Protein AF-A0A2I2L0L8-F1 (afdb_monomer)

Sequence (283 aa):
MAIVASGNCLERNAWICGDYVETRSDELTAALREHIGLTVSAVLIGLAIAIPLVLLARRWRFTVPWIGGLASVLYTVPSLAFFALLLPVTGLSATTVRIGLVTYTLVILFRGLLAGLDAVPASARDAARGMGYGPVRLLLRVELPLALPAIIAAIRLATVSTIALVTVGAMIGHGGLGNLIYDGLTSTFKAEVLTSSVLCVALAVVADLLLVALQWLVTPWRHGRRGGRRGRGGPATREQAATREQAATREQAATEWAVATHAAAEQSVSARTVAAKTEGTTA

Structure (mmCIF, N/CA/C/O backbone):
data_AF-A0A2I2L0L8-F1
#
_entry.id   AF-A0A2I2L0L8-F1
#
loop_
_atom_site.group_PDB
_atom_site.id
_atom_site.type_symbol
_atom_site.label_atom_id
_atom_site.label_alt_id
_atom_site.label_comp_id
_atom_site.label_asym_id
_atom_site.label_entity_id
_atom_site.label_seq_id
_atom_site.pdbx_PDB_ins_code
_atom_site.Cartn_x
_atom_site.Cartn_y
_atom_site.Cartn_z
_atom_site.occupancy
_atom_site.B_iso_or_equiv
_atom_site.auth_seq_id
_atom_site.auth_comp_id
_atom_site.auth_asym_id
_atom_site.auth_atom_id
_atom_site.pdbx_PDB_model_num
ATOM 1 N N . MET A 1 1 ? 10.703 -3.244 -56.404 1.00 38.41 1 MET A N 1
ATOM 2 C CA . MET A 1 1 ? 11.835 -3.187 -55.456 1.00 38.41 1 MET A CA 1
ATOM 3 C C . MET A 1 1 ? 11.244 -3.127 -54.052 1.00 38.41 1 MET A C 1
ATOM 5 O O . MET A 1 1 ? 10.956 -2.051 -53.551 1.00 38.41 1 MET A O 1
ATOM 9 N N . ALA A 1 2 ? 10.900 -4.291 -53.496 1.00 41.53 2 ALA A N 1
ATOM 10 C CA . ALA A 1 2 ? 10.342 -4.403 -52.154 1.00 41.53 2 ALA A CA 1
ATOM 11 C C . ALA A 1 2 ? 11.511 -4.390 -51.168 1.00 41.53 2 ALA A C 1
ATOM 13 O O . ALA A 1 2 ? 12.330 -5.307 -51.179 1.00 41.53 2 ALA A O 1
ATOM 14 N N . ILE A 1 3 ? 11.621 -3.334 -50.365 1.00 44.41 3 ILE A N 1
ATOM 15 C CA . ILE A 1 3 ? 12.542 -3.319 -49.231 1.00 44.41 3 ILE A CA 1
ATOM 16 C C . ILE A 1 3 ? 11.948 -4.288 -48.210 1.00 44.41 3 ILE A C 1
ATOM 18 O O . ILE A 1 3 ? 11.016 -3.956 -47.481 1.00 44.41 3 ILE A O 1
ATOM 22 N N . VAL A 1 4 ? 12.448 -5.522 -48.212 1.00 47.69 4 VAL A N 1
ATOM 23 C CA . VAL A 1 4 ? 12.314 -6.426 -47.074 1.00 47.69 4 VAL A CA 1
ATOM 24 C C . VAL A 1 4 ? 12.939 -5.690 -45.894 1.00 47.69 4 VAL A C 1
ATOM 26 O O . VAL A 1 4 ? 14.150 -5.502 -45.845 1.00 47.69 4 VAL A O 1
ATOM 29 N N . ALA A 1 5 ? 12.108 -5.216 -44.969 1.00 49.22 5 ALA A N 1
ATOM 30 C CA . ALA A 1 5 ? 12.550 -4.709 -43.679 1.00 49.22 5 ALA A CA 1
ATOM 31 C C . ALA A 1 5 ? 13.039 -5.895 -42.828 1.00 49.22 5 ALA A C 1
ATOM 33 O O . ALA A 1 5 ? 12.349 -6.345 -41.910 1.00 49.22 5 ALA A O 1
ATOM 34 N N . SER A 1 6 ? 14.200 -6.444 -43.183 1.00 52.94 6 SER A N 1
ATOM 35 C CA . SER A 1 6 ? 14.931 -7.455 -42.421 1.00 52.94 6 SER A CA 1
ATOM 36 C C . SER A 1 6 ? 15.657 -6.766 -41.270 1.00 52.94 6 SER A C 1
ATOM 38 O O . SER A 1 6 ? 16.855 -6.523 -41.339 1.00 52.94 6 SER A O 1
ATOM 40 N N . GLY A 1 7 ? 14.893 -6.395 -40.248 1.00 59.19 7 GLY A N 1
ATOM 41 C CA . GLY A 1 7 ? 15.421 -6.007 -38.948 1.00 59.19 7 GLY A CA 1
ATOM 42 C C . GLY A 1 7 ? 14.626 -6.729 -37.873 1.00 59.19 7 GLY A C 1
ATOM 43 O O . GLY A 1 7 ? 13.397 -6.848 -37.980 1.00 59.19 7 GLY A O 1
ATOM 44 N N . ASN A 1 8 ? 15.317 -7.248 -36.863 1.00 73.94 8 ASN A N 1
ATOM 45 C CA . ASN A 1 8 ? 14.697 -7.966 -35.746 1.00 73.94 8 ASN A CA 1
ATOM 46 C C . ASN A 1 8 ? 13.755 -7.010 -34.981 1.00 73.94 8 ASN A C 1
ATOM 48 O O . ASN A 1 8 ? 13.847 -5.786 -35.127 1.00 73.94 8 ASN A O 1
ATOM 52 N N . CYS A 1 9 ? 12.806 -7.513 -34.179 1.00 78.50 9 CYS A N 1
ATOM 53 C CA . CYS A 1 9 ? 11.829 -6.631 -33.509 1.00 78.50 9 CYS A CA 1
ATOM 54 C C . CYS A 1 9 ? 12.478 -5.585 -32.582 1.00 78.50 9 CYS A C 1
ATOM 56 O O . CYS A 1 9 ? 11.905 -4.510 -32.387 1.00 78.50 9 CYS A O 1
ATOM 58 N N . LEU A 1 10 ? 13.697 -5.874 -32.111 1.00 77.75 10 LEU A N 1
ATOM 59 C CA . LEU A 1 10 ? 14.566 -4.973 -31.355 1.00 77.75 10 LEU A CA 1
ATOM 60 C C . LEU A 1 10 ? 15.042 -3.770 -32.187 1.00 77.75 10 LEU A C 1
ATOM 62 O O . LEU A 1 10 ? 14.929 -2.635 -31.736 1.00 77.75 10 LEU A O 1
ATOM 66 N N . GLU A 1 11 ? 15.504 -3.992 -33.420 1.00 78.44 11 GLU A N 1
ATOM 67 C CA . GLU A 1 11 ? 16.011 -2.921 -34.295 1.00 78.44 11 GLU A CA 1
ATOM 68 C C . GLU A 1 11 ? 14.893 -1.998 -34.781 1.00 78.44 11 GLU A C 1
ATOM 70 O O . GLU A 1 11 ? 15.077 -0.792 -34.927 1.00 78.44 11 GLU A O 1
ATOM 75 N N . ARG A 1 12 ? 13.697 -2.557 -34.995 1.00 79.31 12 ARG A N 1
ATOM 76 C CA . ARG A 1 12 ? 12.512 -1.787 -35.401 1.00 79.31 12 ARG A CA 1
ATOM 77 C C . ARG A 1 12 ? 11.839 -1.052 -34.242 1.00 79.31 12 ARG A C 1
ATOM 79 O O . ARG A 1 12 ? 10.853 -0.356 -34.484 1.00 79.31 12 ARG A O 1
ATOM 86 N N . ASN A 1 13 ? 12.330 -1.218 -33.008 1.00 79.75 13 ASN A N 1
ATOM 87 C CA . ASN A 1 13 ? 11.735 -0.658 -31.793 1.00 79.75 13 ASN A CA 1
ATOM 88 C C . ASN A 1 13 ? 10.209 -0.884 -31.751 1.00 79.75 13 ASN A C 1
ATOM 90 O O . ASN A 1 13 ? 9.407 0.040 -31.566 1.00 79.75 13 ASN A O 1
ATOM 94 N N . ALA A 1 14 ? 9.797 -2.119 -32.049 1.00 82.19 14 ALA A N 1
ATOM 95 C CA . ALA A 1 14 ? 8.389 -2.481 -32.077 1.00 82.19 14 ALA A CA 1
ATOM 96 C C . ALA A 1 14 ? 7.812 -2.472 -30.654 1.00 82.19 14 ALA A C 1
ATOM 98 O O . ALA A 1 14 ? 8.506 -2.771 -29.690 1.00 82.19 14 ALA A O 1
ATOM 99 N N . TRP A 1 15 ? 6.520 -2.172 -30.518 1.00 78.44 15 TRP A N 1
ATOM 100 C CA . TRP A 1 15 ? 5.846 -2.207 -29.214 1.00 78.44 15 TRP A CA 1
ATOM 101 C C . TRP A 1 15 ? 5.817 -3.614 -28.604 1.00 78.44 15 TRP A C 1
ATOM 103 O O . TRP A 1 15 ? 5.955 -3.760 -27.396 1.00 78.44 15 TRP A O 1
ATOM 113 N N . ILE A 1 16 ? 5.651 -4.643 -29.437 1.00 79.94 16 ILE A N 1
ATOM 114 C CA . ILE A 1 16 ? 5.591 -6.047 -29.022 1.00 79.94 16 ILE A CA 1
ATOM 115 C C . ILE A 1 16 ? 6.798 -6.758 -29.628 1.00 79.94 16 ILE A C 1
ATOM 117 O O . ILE A 1 16 ? 6.934 -6.815 -30.851 1.00 79.94 16 ILE A O 1
ATOM 121 N N . CYS A 1 17 ? 7.674 -7.285 -28.776 1.00 79.31 17 CYS A N 1
ATOM 122 C CA . CYS A 1 17 ? 8.882 -7.988 -29.190 1.00 79.31 17 CYS A CA 1
ATOM 123 C C . CYS A 1 17 ? 9.131 -9.165 -28.241 1.00 79.31 17 CYS A C 1
ATOM 125 O O . CYS A 1 17 ? 9.475 -8.957 -27.080 1.00 79.31 17 CYS A O 1
ATOM 127 N N . GLY A 1 18 ? 8.921 -10.393 -28.728 1.00 77.50 18 GLY A N 1
ATOM 128 C CA . GLY A 1 18 ? 9.194 -11.615 -27.960 1.00 77.50 18 GLY A CA 1
ATOM 129 C C . GLY A 1 18 ? 10.681 -11.754 -27.628 1.00 77.50 18 GLY A C 1
ATOM 130 O O . GLY A 1 18 ? 11.024 -12.049 -26.487 1.00 77.50 18 GLY A O 1
ATOM 131 N N . ASP A 1 19 ? 11.546 -11.393 -28.582 1.00 79.94 19 ASP A N 1
ATOM 132 C CA . ASP A 1 19 ? 13.005 -11.433 -28.431 1.00 79.94 19 ASP A CA 1
ATOM 133 C C . ASP A 1 19 ? 13.493 -10.582 -27.250 1.00 79.94 19 ASP A C 1
ATOM 135 O O . ASP A 1 19 ? 14.472 -10.934 -26.599 1.00 79.94 19 ASP A O 1
ATOM 139 N N . TYR A 1 20 ? 12.809 -9.476 -26.928 1.00 82.94 20 TYR A N 1
ATOM 140 C CA . TYR A 1 20 ? 13.159 -8.648 -25.770 1.00 82.94 20 TYR A CA 1
ATOM 141 C C . TYR A 1 20 ? 12.974 -9.415 -24.457 1.00 82.94 20 TYR A C 1
ATOM 143 O O . TYR A 1 20 ? 13.836 -9.367 -23.587 1.00 82.94 20 TYR A O 1
ATOM 151 N N . VAL A 1 21 ? 11.874 -10.162 -24.322 1.00 83.12 21 VAL A N 1
ATOM 152 C CA . VAL A 1 21 ? 11.575 -10.925 -23.101 1.00 83.12 21 VAL A CA 1
ATOM 153 C C . VAL A 1 21 ? 12.570 -12.066 -22.910 1.00 83.12 21 VAL A C 1
ATOM 155 O O . VAL A 1 21 ? 12.998 -12.304 -21.785 1.00 83.12 21 VAL A O 1
ATOM 158 N N . GLU A 1 22 ? 12.957 -12.745 -23.992 1.00 84.19 22 GLU A N 1
ATOM 159 C CA . GLU A 1 22 ? 13.939 -13.833 -23.932 1.00 84.19 22 GLU A CA 1
ATOM 160 C C . GLU A 1 22 ? 15.359 -13.320 -23.666 1.00 84.19 22 GLU A C 1
ATOM 162 O O . GLU A 1 22 ? 16.070 -13.886 -22.844 1.00 84.19 22 GLU A O 1
ATOM 167 N N . THR A 1 23 ? 15.773 -12.227 -24.314 1.00 86.06 23 THR A N 1
ATOM 168 C CA . THR A 1 23 ? 17.140 -11.692 -24.169 1.00 86.06 23 THR A CA 1
ATOM 169 C C . THR A 1 23 ? 17.363 -10.926 -22.865 1.00 86.06 23 THR A C 1
ATOM 171 O O . THR A 1 23 ? 18.472 -10.941 -22.338 1.00 86.06 23 THR A O 1
ATOM 174 N N . ARG A 1 24 ? 16.329 -10.266 -22.322 1.00 86.81 24 ARG A N 1
ATOM 175 C CA . ARG A 1 24 ? 16.390 -9.464 -21.082 1.00 86.81 24 ARG A CA 1
ATOM 176 C C . ARG A 1 24 ? 15.687 -10.139 -19.897 1.00 86.81 24 ARG A C 1
ATOM 178 O O . ARG A 1 24 ? 15.344 -9.473 -18.918 1.00 86.81 24 ARG A O 1
ATOM 185 N N . SER A 1 25 ? 15.469 -11.456 -19.946 1.00 88.38 25 SER A N 1
ATOM 186 C CA . SER A 1 25 ? 14.758 -12.199 -18.892 1.00 88.38 25 SER A CA 1
ATOM 187 C C . SER A 1 25 ? 15.402 -12.039 -17.514 1.00 88.38 25 SER A C 1
ATOM 189 O O . SER A 1 25 ? 14.706 -11.892 -16.508 1.00 88.38 25 SER A O 1
ATOM 191 N N . ASP A 1 26 ? 16.732 -12.034 -17.451 1.00 91.62 26 ASP A N 1
ATOM 192 C CA . ASP A 1 26 ? 17.464 -11.932 -16.189 1.00 91.62 26 ASP A CA 1
ATOM 193 C C . ASP A 1 26 ? 17.247 -10.571 -15.523 1.00 91.62 26 ASP A C 1
ATOM 195 O O . ASP A 1 26 ? 16.953 -10.506 -14.327 1.00 91.62 26 ASP A O 1
ATOM 199 N N . GLU A 1 27 ? 17.278 -9.495 -16.307 1.00 91.12 27 GLU A N 1
ATOM 200 C CA . GLU A 1 27 ? 16.992 -8.141 -15.832 1.00 91.12 27 GLU A CA 1
ATOM 201 C C . GLU A 1 27 ? 15.534 -7.998 -15.382 1.00 91.12 27 GLU A C 1
ATOM 203 O O . GLU A 1 27 ? 15.273 -7.500 -14.285 1.00 91.12 27 GLU A O 1
ATOM 208 N N . LEU A 1 28 ? 14.580 -8.515 -16.167 1.00 92.38 28 LEU A N 1
ATOM 209 C CA . LEU A 1 28 ? 13.156 -8.510 -15.814 1.00 92.38 28 LEU A CA 1
ATOM 210 C C . LEU A 1 28 ? 12.900 -9.256 -14.498 1.00 92.38 28 LEU A C 1
ATOM 212 O O . LEU A 1 28 ? 12.165 -8.769 -13.636 1.00 92.38 28 LEU A O 1
ATOM 216 N N . THR A 1 29 ? 13.517 -10.425 -14.304 1.00 93.44 29 THR A N 1
ATOM 217 C CA . THR A 1 29 ? 13.336 -11.206 -13.070 1.00 93.44 29 THR A CA 1
ATOM 218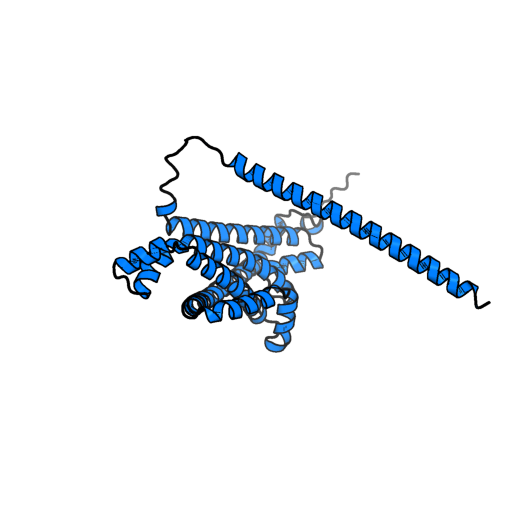 C C . THR A 1 29 ? 14.026 -10.571 -11.865 1.00 93.44 29 THR A C 1
ATOM 220 O O . THR A 1 29 ? 13.523 -10.707 -10.746 1.00 93.44 29 THR A O 1
ATOM 223 N N . ALA A 1 30 ? 15.161 -9.894 -12.056 1.00 94.50 30 ALA A N 1
ATOM 224 C CA . ALA A 1 30 ? 15.839 -9.146 -11.002 1.00 94.50 30 ALA A CA 1
ATOM 225 C C . ALA A 1 30 ? 15.003 -7.930 -10.573 1.00 94.50 30 ALA A C 1
ATOM 227 O O . ALA A 1 30 ? 14.708 -7.775 -9.386 1.00 94.50 30 ALA A O 1
ATOM 228 N N . ALA A 1 31 ? 14.523 -7.147 -11.542 1.00 94.31 31 ALA A N 1
ATOM 229 C CA . ALA A 1 31 ? 13.658 -5.995 -11.318 1.00 94.31 31 ALA A CA 1
ATOM 230 C C . ALA A 1 31 ? 12.334 -6.391 -10.646 1.00 94.31 31 ALA A C 1
ATOM 232 O O . ALA A 1 31 ? 11.875 -5.718 -9.720 1.00 94.31 31 ALA A O 1
ATOM 233 N N . LEU A 1 32 ? 11.737 -7.517 -11.051 1.00 95.56 32 LEU A N 1
ATOM 234 C CA . LEU A 1 32 ? 10.537 -8.065 -10.420 1.00 95.56 32 LEU A CA 1
ATOM 235 C C . LEU A 1 32 ? 10.791 -8.466 -8.959 1.00 95.56 32 LEU A C 1
ATOM 237 O O . LEU A 1 32 ? 9.991 -8.136 -8.083 1.00 95.56 32 LEU A O 1
ATOM 241 N N . ARG A 1 33 ? 11.909 -9.148 -8.677 1.00 96.62 33 ARG A N 1
ATOM 242 C CA . ARG A 1 33 ? 12.295 -9.539 -7.310 1.00 96.62 33 ARG A CA 1
ATOM 243 C C . ARG A 1 33 ? 12.514 -8.326 -6.412 1.00 96.62 33 ARG A C 1
ATOM 245 O O . ARG A 1 33 ? 12.020 -8.322 -5.284 1.00 96.62 33 ARG A O 1
ATOM 252 N N . GLU A 1 34 ? 13.196 -7.296 -6.905 1.00 96.06 34 GLU A N 1
ATOM 253 C CA . GLU A 1 34 ? 13.376 -6.041 -6.171 1.00 96.06 34 GLU A CA 1
ATOM 254 C C . GLU A 1 34 ? 12.028 -5.367 -5.891 1.00 96.06 34 GLU A C 1
ATOM 256 O O . GLU A 1 34 ? 11.739 -5.009 -4.748 1.00 96.06 34 GLU A O 1
ATOM 261 N N . HIS A 1 35 ? 11.163 -5.269 -6.903 1.00 97.31 35 HIS A N 1
ATOM 262 C CA . HIS A 1 35 ? 9.855 -4.630 -6.778 1.00 97.31 35 HIS A CA 1
ATOM 263 C C . HIS A 1 35 ? 8.963 -5.337 -5.743 1.00 97.31 35 HIS A C 1
ATOM 265 O O . HIS A 1 35 ? 8.346 -4.690 -4.890 1.00 97.31 35 HIS A O 1
ATOM 271 N N . ILE A 1 36 ? 8.940 -6.675 -5.763 1.00 97.25 36 ILE A N 1
ATOM 272 C CA . ILE A 1 36 ? 8.240 -7.491 -4.762 1.00 97.25 36 ILE A CA 1
ATOM 273 C C . ILE A 1 36 ? 8.861 -7.284 -3.378 1.00 97.25 36 ILE A C 1
ATOM 275 O O . ILE A 1 36 ? 8.131 -7.052 -2.415 1.00 97.25 36 ILE A O 1
ATOM 279 N N . GLY A 1 37 ? 10.190 -7.324 -3.263 1.00 96.88 37 GLY A N 1
ATOM 280 C CA . GLY A 1 37 ? 10.895 -7.140 -1.994 1.00 96.88 37 GLY A CA 1
ATOM 281 C C . GLY A 1 37 ? 10.603 -5.785 -1.345 1.00 96.88 37 GLY A C 1
ATOM 282 O O . GLY A 1 37 ? 10.307 -5.718 -0.148 1.00 96.88 37 GLY A O 1
ATOM 283 N N . LEU A 1 38 ? 10.616 -4.704 -2.130 1.00 96.06 38 LEU A N 1
ATOM 284 C CA . LEU A 1 38 ? 10.265 -3.358 -1.672 1.00 96.06 38 LEU A CA 1
ATOM 285 C C . LEU A 1 38 ? 8.798 -3.271 -1.245 1.00 96.06 38 LEU A C 1
ATOM 287 O O . LEU A 1 38 ? 8.511 -2.790 -0.150 1.00 96.06 38 LEU A O 1
ATOM 291 N N . THR A 1 39 ? 7.882 -3.798 -2.060 1.00 97.06 39 THR A N 1
ATOM 292 C CA . THR A 1 39 ? 6.442 -3.783 -1.764 1.00 97.06 39 THR A CA 1
ATOM 293 C C . THR A 1 39 ? 6.126 -4.550 -0.483 1.00 97.06 39 THR A C 1
ATOM 295 O O . THR A 1 39 ? 5.508 -4.013 0.435 1.00 97.06 39 THR A O 1
ATOM 298 N N . VAL A 1 40 ? 6.569 -5.807 -0.395 1.00 97.00 40 VAL A N 1
ATOM 299 C CA . VAL A 1 40 ? 6.267 -6.693 0.735 1.00 97.00 40 VAL A CA 1
ATOM 300 C C . VAL A 1 40 ? 6.878 -6.146 2.020 1.00 97.00 40 VAL A C 1
ATOM 302 O O . VAL A 1 40 ? 6.185 -6.069 3.033 1.00 97.00 40 VAL A O 1
ATOM 305 N N . SER A 1 41 ? 8.142 -5.712 1.992 1.00 97.44 41 SER A N 1
ATOM 306 C CA . SER A 1 41 ? 8.775 -5.132 3.181 1.00 97.44 41 SER A CA 1
ATOM 307 C C . SER A 1 41 ? 8.061 -3.861 3.645 1.00 97.44 41 SER A C 1
ATOM 309 O O . SER A 1 41 ? 7.793 -3.726 4.839 1.00 97.44 41 SER A O 1
ATOM 311 N N . ALA A 1 42 ? 7.672 -2.970 2.728 1.00 97.00 42 ALA A N 1
ATOM 312 C CA . ALA A 1 42 ? 6.954 -1.749 3.075 1.00 97.00 42 ALA A CA 1
ATOM 313 C C . ALA A 1 42 ? 5.569 -2.023 3.679 1.00 97.00 42 ALA A C 1
ATOM 315 O O . ALA A 1 42 ? 5.220 -1.433 4.703 1.00 97.00 4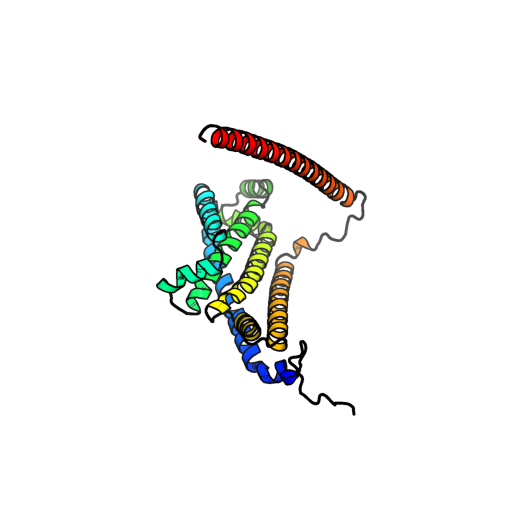2 ALA A O 1
ATOM 316 N N . VAL A 1 43 ? 4.803 -2.949 3.093 1.00 97.62 43 VAL A N 1
ATOM 317 C CA . VAL A 1 43 ? 3.475 -3.330 3.596 1.00 97.62 43 VAL A CA 1
ATOM 318 C C . VAL A 1 43 ? 3.571 -4.018 4.954 1.00 97.62 43 VAL A C 1
ATOM 320 O O . VAL A 1 43 ? 2.817 -3.666 5.858 1.00 97.62 43 VAL A O 1
ATOM 323 N N . LEU A 1 44 ? 4.505 -4.955 5.138 1.00 97.75 44 LEU A N 1
ATOM 324 C CA . LEU A 1 44 ? 4.662 -5.672 6.406 1.00 97.75 44 LEU A CA 1
ATOM 325 C C . LEU A 1 44 ? 5.111 -4.748 7.540 1.00 97.75 44 LEU A C 1
ATOM 327 O O . LEU A 1 44 ? 4.518 -4.779 8.617 1.00 97.75 44 LEU A O 1
ATOM 331 N N . ILE A 1 45 ? 6.115 -3.900 7.299 1.00 97.94 45 ILE A N 1
ATOM 332 C CA . ILE A 1 45 ? 6.584 -2.924 8.292 1.00 97.94 45 ILE A CA 1
ATOM 333 C C . ILE A 1 45 ? 5.473 -1.908 8.583 1.00 97.94 45 ILE A C 1
ATOM 335 O O . ILE A 1 45 ? 5.168 -1.638 9.745 1.00 97.94 45 ILE A O 1
ATOM 339 N N . GLY A 1 46 ? 4.814 -1.393 7.541 1.00 97.31 46 GLY A N 1
ATOM 340 C CA . GLY A 1 46 ? 3.685 -0.478 7.679 1.00 97.31 46 GLY A CA 1
ATOM 341 C C . GLY A 1 46 ? 2.551 -1.082 8.507 1.00 97.31 46 GLY A C 1
ATOM 342 O O . GLY A 1 46 ? 2.034 -0.417 9.398 1.00 97.31 46 GLY A O 1
ATOM 343 N N . LEU A 1 47 ? 2.206 -2.352 8.287 1.00 97.19 47 LEU A N 1
ATOM 344 C CA . LEU A 1 47 ? 1.176 -3.065 9.044 1.00 97.19 47 LEU A CA 1
ATOM 345 C C . LEU A 1 47 ? 1.588 -3.298 10.501 1.00 97.19 47 LEU A C 1
ATOM 347 O O . LEU A 1 47 ? 0.786 -3.062 11.407 1.00 97.19 47 LEU A O 1
ATOM 351 N N . ALA A 1 48 ? 2.839 -3.703 10.731 1.00 97.75 48 ALA A N 1
ATOM 352 C CA . ALA A 1 48 ? 3.392 -3.909 12.066 1.00 97.75 48 ALA A CA 1
ATOM 353 C C . ALA A 1 48 ? 3.364 -2.628 12.915 1.00 97.75 48 ALA A C 1
ATOM 355 O O . ALA A 1 48 ? 3.158 -2.709 14.122 1.00 97.75 48 ALA A O 1
ATOM 356 N N . ILE A 1 49 ? 3.514 -1.453 12.291 1.00 96.81 49 ILE A N 1
ATOM 357 C CA . ILE A 1 49 ? 3.420 -0.145 12.958 1.00 96.81 49 ILE A CA 1
ATOM 358 C C . ILE A 1 49 ? 1.963 0.341 13.039 1.00 96.81 49 ILE A C 1
ATOM 360 O O . ILE A 1 49 ? 1.540 0.879 14.063 1.00 96.81 49 ILE A O 1
ATOM 364 N N . ALA A 1 50 ? 1.161 0.138 11.992 1.00 95.38 50 ALA A N 1
ATOM 365 C CA . ALA A 1 50 ? -0.213 0.631 11.929 1.00 95.38 50 ALA A CA 1
ATOM 366 C C . ALA A 1 50 ? -1.121 -0.037 12.969 1.00 95.38 50 ALA A C 1
ATOM 368 O O . ALA A 1 50 ? -1.922 0.647 13.603 1.00 95.38 50 ALA A O 1
ATOM 369 N N . ILE A 1 51 ? -0.990 -1.352 13.181 1.00 95.06 51 ILE A N 1
ATOM 370 C CA . ILE A 1 51 ? -1.801 -2.098 14.155 1.00 95.06 51 ILE A CA 1
ATOM 371 C C . ILE A 1 51 ? -1.686 -1.511 15.574 1.00 95.06 51 ILE A C 1
ATOM 373 O O . ILE A 1 51 ? -2.720 -1.115 16.122 1.00 95.06 51 ILE A O 1
ATOM 377 N N . PRO A 1 52 ? -0.493 -1.407 16.196 1.00 93.44 52 PRO A N 1
ATOM 378 C CA . PRO A 1 52 ? -0.377 -0.845 17.537 1.00 93.44 52 PRO A CA 1
ATOM 379 C C . PRO A 1 52 ? -0.809 0.621 17.575 1.00 93.44 52 PRO A C 1
ATOM 381 O O . PRO A 1 52 ? -1.464 1.028 18.533 1.00 93.44 52 PRO A O 1
ATOM 384 N N . LEU A 1 53 ? -0.528 1.397 16.522 1.00 92.38 53 LEU A N 1
ATOM 385 C CA . LEU A 1 53 ? -0.915 2.805 16.451 1.00 92.38 53 LEU A CA 1
ATOM 386 C C . LEU A 1 53 ? -2.441 2.985 16.455 1.00 92.38 53 LEU A C 1
ATOM 388 O O . LEU A 1 53 ? -2.964 3.840 17.167 1.00 92.38 53 LEU A O 1
ATOM 392 N N . VAL A 1 54 ? -3.171 2.146 15.717 1.00 93.12 54 VAL A N 1
ATOM 393 C CA . VAL A 1 54 ? -4.641 2.143 15.696 1.00 93.12 54 VAL A CA 1
ATOM 394 C C . VAL A 1 54 ? -5.210 1.697 17.040 1.00 93.12 54 VAL A C 1
ATOM 396 O O . VAL A 1 54 ? -6.151 2.313 17.543 1.00 93.12 54 VAL A O 1
ATOM 399 N N . LEU A 1 55 ? -4.643 0.660 17.662 1.00 91.25 55 LEU A N 1
ATOM 400 C CA . LEU A 1 55 ? -5.079 0.213 18.989 1.00 91.25 55 LEU A CA 1
ATOM 401 C C . LEU A 1 55 ? -4.864 1.300 20.051 1.00 91.25 55 LEU A C 1
ATOM 403 O O . LEU A 1 55 ? -5.747 1.531 20.882 1.00 91.25 55 LEU A O 1
ATOM 407 N N . LEU A 1 56 ? -3.738 2.014 19.983 1.00 90.31 56 LEU A N 1
ATOM 408 C CA . LEU A 1 56 ? -3.435 3.137 20.863 1.00 90.31 56 LEU A CA 1
ATOM 409 C C . LEU A 1 56 ? -4.389 4.313 20.630 1.00 90.31 56 LEU A C 1
ATOM 411 O O . LEU A 1 56 ? -4.969 4.827 21.583 1.00 90.31 56 LEU A O 1
ATOM 415 N N . ALA A 1 57 ? -4.634 4.681 19.370 1.00 88.81 57 ALA A N 1
ATOM 416 C CA . ALA A 1 57 ? -5.568 5.745 19.005 1.00 88.81 57 ALA A CA 1
ATOM 417 C C . ALA A 1 57 ? -7.013 5.434 19.441 1.00 88.81 57 ALA A C 1
ATOM 419 O O . ALA A 1 57 ? -7.757 6.326 19.846 1.00 88.81 57 ALA A O 1
ATOM 420 N N . ARG A 1 58 ? -7.420 4.157 19.428 1.00 86.38 58 ARG A N 1
ATOM 421 C CA . ARG A 1 58 ? -8.724 3.737 19.968 1.00 86.38 58 ARG A CA 1
ATOM 422 C C . ARG A 1 58 ? -8.781 3.819 21.489 1.00 86.38 58 ARG A C 1
ATOM 424 O O . ARG A 1 58 ? -9.843 4.127 22.032 1.00 86.38 58 ARG A O 1
ATOM 431 N N . ARG A 1 59 ? -7.670 3.546 22.179 1.00 84.88 59 ARG A N 1
ATOM 432 C CA . ARG A 1 59 ? -7.583 3.685 23.639 1.00 84.88 59 ARG A CA 1
ATOM 433 C C . ARG A 1 59 ? -7.604 5.153 24.060 1.00 84.88 59 ARG A C 1
ATOM 435 O O . ARG A 1 59 ? -8.282 5.486 25.030 1.00 84.88 59 ARG A O 1
ATOM 442 N N . TRP A 1 60 ? -6.914 6.013 23.318 1.00 85.88 60 TRP A N 1
ATOM 443 C CA . TRP A 1 60 ? -6.826 7.452 23.548 1.00 85.88 60 TRP A CA 1
ATOM 444 C C . TRP A 1 60 ? -7.427 8.208 22.368 1.00 85.88 60 TRP A C 1
ATOM 446 O O . TRP A 1 60 ? -6.731 8.680 21.474 1.00 85.88 60 TRP A O 1
ATOM 456 N N . ARG A 1 61 ? -8.755 8.353 22.392 1.00 82.31 61 ARG A N 1
ATOM 457 C CA . ARG A 1 61 ? -9.539 9.008 21.331 1.00 82.31 61 ARG A CA 1
ATOM 458 C C . ARG A 1 61 ? -9.048 10.421 20.980 1.00 82.31 61 ARG A C 1
ATOM 460 O O . ARG A 1 61 ? -9.223 10.847 19.845 1.00 82.31 61 ARG A O 1
ATOM 467 N N . PHE A 1 62 ? -8.387 11.115 21.910 1.00 81.56 62 PHE A N 1
ATOM 468 C CA . PHE A 1 62 ? -7.766 12.420 21.660 1.00 81.56 62 PHE A CA 1
ATOM 469 C C . PHE A 1 62 ? -6.595 12.363 20.664 1.00 81.56 62 PHE A C 1
ATOM 471 O O . PHE A 1 62 ? -6.330 13.348 19.990 1.00 81.56 62 PHE A O 1
ATOM 478 N N . THR A 1 63 ? -5.911 11.226 20.513 1.00 81.38 63 THR A N 1
ATOM 479 C CA . THR A 1 63 ? -4.769 11.074 19.593 1.00 81.38 63 THR A CA 1
ATOM 480 C C . THR A 1 63 ? -5.210 10.916 18.129 1.00 81.38 63 THR A C 1
ATOM 482 O O . THR A 1 63 ? -4.425 11.170 17.218 1.00 81.38 63 THR A O 1
ATOM 485 N N . VAL A 1 64 ? -6.474 10.551 17.879 1.00 81.19 64 VAL A N 1
ATOM 486 C CA . VAL A 1 64 ? -7.042 10.378 16.528 1.00 81.19 64 VAL A CA 1
ATOM 487 C C . VAL A 1 64 ? -6.915 11.637 15.655 1.00 81.19 64 VAL A C 1
ATOM 489 O O . VAL A 1 64 ? -6.370 11.509 14.558 1.00 81.19 64 VAL A O 1
ATOM 492 N N . PRO A 1 65 ? -7.355 12.842 16.081 1.00 84.31 65 PRO A N 1
ATOM 493 C CA . PRO A 1 65 ? -7.212 14.052 15.268 1.00 84.31 65 PRO A CA 1
ATOM 494 C C . PRO A 1 65 ? -5.749 14.429 15.007 1.00 84.31 65 PRO A C 1
ATOM 496 O O . PRO A 1 65 ? -5.440 14.894 13.916 1.00 84.31 65 PRO A O 1
ATOM 499 N N . TRP A 1 66 ? -4.836 14.173 15.950 1.00 85.69 66 TRP A N 1
ATOM 500 C CA . TRP A 1 66 ? -3.408 14.458 15.769 1.00 85.69 66 TRP A CA 1
ATOM 501 C C . TRP A 1 66 ? -2.759 13.535 14.738 1.00 85.69 66 TRP A C 1
ATOM 503 O O . TRP A 1 66 ? -2.148 14.014 13.785 1.00 85.69 66 TRP A O 1
ATOM 513 N N . ILE A 1 67 ? -2.929 12.216 14.883 1.00 82.12 67 ILE A N 1
ATOM 514 C CA . ILE A 1 67 ? -2.372 11.242 13.930 1.00 82.12 67 ILE A CA 1
ATOM 515 C C . ILE A 1 67 ? -3.051 11.397 12.567 1.00 82.12 67 ILE A C 1
ATOM 517 O O . ILE A 1 67 ? -2.383 11.368 11.539 1.00 82.12 67 ILE A O 1
ATOM 521 N N . GLY A 1 68 ? -4.371 11.603 12.550 1.00 81.38 68 GLY A N 1
ATOM 522 C CA . GLY A 1 68 ? -5.134 11.842 11.329 1.00 81.38 68 GLY A CA 1
ATOM 523 C C . GLY A 1 68 ? -4.709 13.123 10.612 1.00 81.38 68 GLY A C 1
ATOM 524 O O . GLY A 1 68 ? -4.542 13.103 9.394 1.00 81.38 68 GLY A O 1
ATOM 525 N N . GLY A 1 69 ? -4.480 14.209 11.355 1.00 84.81 69 GLY A N 1
ATOM 526 C CA . GLY A 1 69 ? -3.971 15.476 10.834 1.00 84.81 69 GLY A CA 1
ATOM 527 C C . GLY A 1 69 ? -2.564 15.335 10.259 1.00 84.81 69 GLY A C 1
ATOM 528 O O . GLY A 1 69 ? -2.335 15.717 9.113 1.00 84.81 69 GLY A O 1
ATOM 529 N N . LEU A 1 70 ? -1.653 14.691 10.994 1.00 84.62 70 LEU A N 1
ATOM 530 C CA . LEU A 1 70 ? -0.301 14.395 10.516 1.00 84.62 70 LEU A CA 1
ATOM 531 C C . LEU A 1 70 ? -0.339 13.546 9.238 1.00 84.62 70 LEU A C 1
ATOM 533 O O . LEU A 1 70 ? 0.296 13.883 8.243 1.00 84.62 70 LEU A O 1
ATOM 537 N N . ALA A 1 71 ? -1.156 12.495 9.220 1.00 82.69 71 ALA A N 1
ATOM 538 C CA . ALA A 1 71 ? -1.370 11.666 8.042 1.00 82.69 71 ALA A CA 1
ATOM 539 C C . ALA A 1 71 ? -1.953 12.455 6.856 1.00 82.69 71 ALA A C 1
ATOM 541 O O . ALA A 1 71 ? -1.762 12.069 5.704 1.00 82.69 71 ALA A O 1
ATOM 542 N N . SER A 1 72 ? -2.724 13.521 7.096 1.00 85.12 72 SER A N 1
ATOM 543 C CA . SER A 1 72 ? -3.271 14.380 6.035 1.00 85.12 72 SER A CA 1
ATOM 544 C C . SER A 1 72 ? -2.180 15.256 5.453 1.00 85.12 72 SER A C 1
ATOM 546 O O . SER A 1 72 ? -2.009 15.254 4.240 1.00 85.12 72 SER A O 1
ATOM 548 N N . VAL A 1 73 ? -1.378 15.895 6.305 1.00 87.56 73 VAL A N 1
ATOM 549 C CA . VAL A 1 73 ? -0.213 16.675 5.874 1.00 87.56 73 VAL A CA 1
ATOM 550 C C . VAL A 1 73 ? 0.747 15.806 5.063 1.00 87.56 73 VAL A C 1
ATOM 552 O O . VAL A 1 73 ? 1.084 16.161 3.938 1.00 87.56 73 VAL A O 1
ATOM 555 N N . LEU A 1 74 ? 1.117 14.620 5.557 1.00 84.56 74 LEU A N 1
ATOM 556 C CA . LEU A 1 74 ? 2.009 13.728 4.810 1.00 84.56 74 LEU A CA 1
ATOM 557 C C . LEU A 1 74 ? 1.431 13.300 3.458 1.00 84.56 74 LEU A C 1
ATOM 559 O O . LEU A 1 74 ? 2.171 13.207 2.487 1.00 84.56 74 LEU A O 1
ATOM 563 N N . TYR A 1 75 ? 0.120 13.066 3.376 1.00 80.38 75 TYR A N 1
ATOM 564 C CA . TYR A 1 75 ? -0.513 12.675 2.117 1.00 80.38 75 TYR A CA 1
ATOM 565 C C . TYR A 1 75 ? -0.619 13.834 1.113 1.00 80.38 75 TYR A C 1
ATOM 567 O O . TYR A 1 75 ? -0.709 13.590 -0.086 1.00 80.38 75 TYR A O 1
ATOM 575 N N . THR A 1 76 ? -0.593 15.089 1.578 1.00 87.31 76 THR A N 1
ATOM 576 C CA . THR A 1 76 ? -0.527 16.260 0.684 1.00 87.31 76 THR A CA 1
ATOM 577 C C . THR A 1 76 ? 0.856 16.474 0.081 1.00 87.31 76 THR A C 1
ATOM 579 O O . THR A 1 76 ? 0.960 17.095 -0.975 1.00 87.31 76 THR A O 1
ATOM 582 N N . VAL A 1 77 ? 1.913 15.952 0.711 1.00 88.19 77 VAL A N 1
ATOM 583 C CA . VAL A 1 77 ? 3.257 15.986 0.130 1.00 88.19 77 VAL A CA 1
ATOM 584 C C . VAL A 1 77 ? 3.285 15.006 -1.048 1.00 88.19 77 VAL A C 1
ATOM 586 O O . VAL A 1 77 ? 2.948 13.833 -0.864 1.00 88.19 77 VAL A O 1
ATOM 589 N N . PRO A 1 78 ? 3.679 15.434 -2.261 1.00 86.75 78 PRO A N 1
ATOM 590 C CA . PRO A 1 78 ? 3.896 14.515 -3.370 1.00 86.75 78 PRO A CA 1
ATOM 591 C C . PRO A 1 78 ? 5.006 13.524 -3.024 1.00 86.75 78 PRO A C 1
ATOM 593 O O . PRO A 1 78 ? 6.032 13.908 -2.461 1.00 86.75 78 PRO A O 1
ATOM 596 N N . SER A 1 79 ? 4.848 12.264 -3.418 1.00 87.88 79 SER A N 1
ATOM 597 C CA . SER A 1 79 ? 5.835 11.219 -3.119 1.00 87.88 79 SER A CA 1
ATOM 598 C C . SER A 1 79 ? 7.232 11.547 -3.635 1.00 87.88 79 SER A C 1
ATOM 600 O O . SER A 1 79 ? 8.215 11.310 -2.938 1.00 87.88 79 SER A O 1
ATOM 602 N N . LEU A 1 80 ? 7.315 12.183 -4.806 1.00 88.56 80 LEU A N 1
ATOM 603 C CA . LEU A 1 80 ? 8.575 12.643 -5.379 1.00 88.56 80 LEU A CA 1
ATOM 604 C C . LEU A 1 80 ? 9.286 13.670 -4.480 1.00 88.56 80 LEU A C 1
ATOM 606 O O . LEU A 1 80 ? 10.487 13.563 -4.240 1.00 88.56 80 LEU A O 1
ATOM 610 N N . ALA A 1 81 ? 8.539 14.635 -3.937 1.00 91.81 81 ALA A N 1
ATOM 611 C CA . ALA A 1 81 ? 9.083 15.643 -3.028 1.00 91.81 81 ALA A CA 1
ATOM 612 C C . ALA A 1 81 ? 9.489 15.027 -1.681 1.00 91.81 81 ALA A C 1
ATOM 614 O O . ALA A 1 81 ? 10.516 15.397 -1.113 1.00 91.81 81 ALA A O 1
ATOM 615 N N . PHE A 1 82 ? 8.719 14.053 -1.188 1.00 90.75 82 PHE A N 1
ATOM 616 C CA . PHE A 1 82 ? 9.054 13.337 0.040 1.00 90.75 82 PHE A CA 1
ATOM 617 C C . PHE A 1 82 ? 10.374 12.572 -0.088 1.00 90.75 82 PHE A C 1
ATOM 619 O O . PHE A 1 82 ? 11.210 12.612 0.813 1.00 90.75 82 PHE A O 1
ATOM 626 N N . PHE A 1 83 ? 10.600 11.922 -1.228 1.00 89.69 83 PHE A N 1
ATOM 627 C CA . PHE A 1 83 ? 11.872 11.269 -1.495 1.00 89.69 83 PHE A CA 1
ATOM 628 C C . PHE A 1 83 ? 13.043 12.253 -1.541 1.00 89.69 83 PHE A C 1
ATOM 630 O O . PHE A 1 83 ? 14.072 11.990 -0.919 1.00 89.69 83 PHE A O 1
ATOM 637 N N . ALA A 1 84 ? 12.877 13.403 -2.202 1.00 90.12 84 ALA A N 1
ATOM 638 C CA . ALA A 1 84 ? 13.899 14.448 -2.229 1.00 90.12 84 ALA A CA 1
ATOM 639 C C . ALA A 1 84 ? 14.269 14.941 -0.816 1.00 90.12 84 ALA A C 1
ATOM 641 O O . ALA A 1 84 ? 15.441 15.184 -0.538 1.00 90.12 84 ALA A O 1
ATOM 642 N N . LEU A 1 85 ? 13.294 15.014 0.097 1.00 91.81 85 LEU A N 1
ATOM 643 C CA . LEU A 1 85 ? 13.515 15.390 1.496 1.00 91.81 85 LEU A CA 1
ATOM 644 C C . LEU A 1 85 ? 14.332 14.349 2.282 1.00 91.81 85 LEU A C 1
ATOM 646 O O . LEU A 1 85 ? 15.053 14.709 3.210 1.00 91.81 85 LEU A O 1
ATOM 650 N N . LEU A 1 86 ? 14.233 13.064 1.931 1.00 90.94 86 LEU A N 1
ATOM 651 C CA . LEU A 1 86 ? 14.959 11.986 2.610 1.00 90.94 86 LEU A CA 1
ATOM 652 C C . LEU A 1 86 ? 16.414 11.843 2.139 1.00 90.94 86 LEU A C 1
ATOM 654 O O . LEU A 1 86 ? 17.239 11.315 2.891 1.00 90.94 86 LEU A O 1
ATOM 658 N N . LEU A 1 87 ? 16.746 12.313 0.931 1.00 90.19 87 LEU A N 1
ATOM 659 C CA . LEU A 1 87 ? 18.082 12.172 0.338 1.00 90.19 87 LEU A CA 1
ATOM 660 C C . LEU A 1 87 ? 19.223 12.709 1.222 1.00 90.19 87 LEU A C 1
ATOM 662 O O . LEU A 1 87 ? 20.195 11.977 1.392 1.00 90.19 87 LEU A O 1
ATOM 666 N N . PRO A 1 88 ? 19.142 13.903 1.846 1.00 90.19 88 PRO A N 1
ATOM 667 C CA . PRO A 1 88 ? 20.220 14.402 2.705 1.00 90.19 88 PRO A CA 1
ATOM 668 C C . PRO A 1 88 ? 20.446 13.549 3.959 1.00 90.19 88 PRO A C 1
ATOM 670 O O . PRO A 1 88 ? 21.532 13.564 4.529 1.00 90.19 88 PRO A 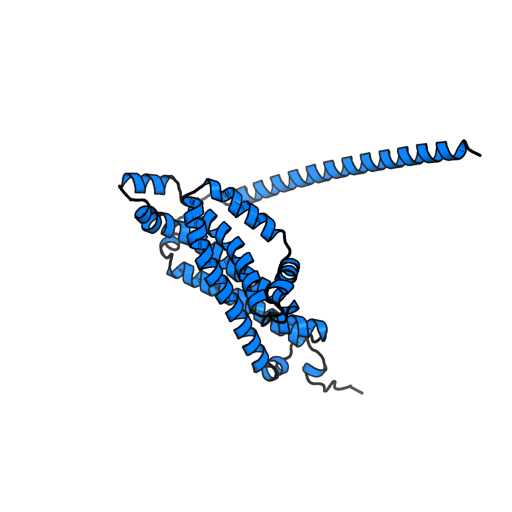O 1
ATOM 673 N N . VAL A 1 89 ? 19.417 12.822 4.402 1.00 92.06 89 VAL A N 1
ATOM 674 C CA . VAL A 1 89 ? 19.446 12.030 5.639 1.00 92.06 89 VAL A CA 1
ATOM 675 C C . VAL A 1 89 ? 19.911 10.598 5.376 1.00 92.06 89 VAL A C 1
ATOM 677 O O . VAL A 1 89 ? 20.625 10.018 6.186 1.00 92.06 89 VAL A O 1
ATOM 680 N N . THR A 1 90 ? 19.483 10.012 4.257 1.00 89.81 90 THR A N 1
ATOM 681 C CA . THR A 1 90 ? 19.619 8.568 3.981 1.00 89.81 90 THR A CA 1
ATOM 682 C C . THR A 1 90 ? 20.447 8.249 2.737 1.00 89.81 90 THR A C 1
ATOM 684 O O . THR A 1 90 ? 20.877 7.109 2.568 1.00 89.81 90 THR A O 1
ATOM 687 N N . GLY A 1 91 ? 20.718 9.247 1.893 1.00 89.69 91 GLY A N 1
ATOM 688 C CA . GLY A 1 91 ? 21.457 9.102 0.643 1.00 89.69 91 GLY A CA 1
ATOM 689 C C . GLY A 1 91 ? 20.650 8.461 -0.490 1.00 89.69 91 GLY A C 1
ATOM 690 O O . GLY A 1 91 ? 19.442 8.233 -0.388 1.00 89.69 91 GLY A O 1
ATOM 691 N N . LEU A 1 92 ? 21.339 8.166 -1.595 1.00 88.69 92 LEU A N 1
ATOM 692 C CA . LEU A 1 92 ? 20.815 7.397 -2.728 1.00 88.69 92 LEU A CA 1
ATOM 693 C C . LEU A 1 92 ? 20.880 5.902 -2.388 1.00 88.69 92 LEU A C 1
ATOM 695 O O . LEU A 1 92 ? 21.898 5.250 -2.605 1.00 88.69 92 LEU A O 1
ATOM 699 N N . SER A 1 93 ? 19.821 5.376 -1.772 1.00 90.25 93 SER A N 1
ATOM 700 C CA . SER A 1 93 ? 19.782 3.991 -1.299 1.00 90.25 93 SER A CA 1
ATOM 701 C C . SER A 1 93 ? 18.381 3.390 -1.384 1.00 90.25 93 SER A C 1
ATOM 703 O O . SER A 1 93 ? 17.374 4.085 -1.233 1.00 90.25 93 SER A O 1
ATOM 705 N N . ALA A 1 94 ? 18.305 2.062 -1.510 1.00 88.50 94 ALA A N 1
ATOM 706 C CA . ALA A 1 94 ? 17.063 1.300 -1.377 1.00 88.50 94 ALA A CA 1
ATOM 707 C C . ALA A 1 94 ? 16.363 1.549 -0.028 1.00 88.50 94 ALA A C 1
ATOM 709 O O . ALA A 1 94 ? 15.139 1.445 0.077 1.00 88.50 94 ALA A O 1
ATOM 710 N N . THR A 1 95 ? 17.123 1.907 1.012 1.00 91.75 95 THR A N 1
ATOM 711 C CA . THR A 1 95 ? 16.580 2.273 2.328 1.00 91.75 95 THR A CA 1
ATOM 712 C C . THR A 1 95 ? 15.731 3.541 2.257 1.00 91.75 95 THR A C 1
ATOM 714 O O . THR A 1 95 ? 14.660 3.583 2.859 1.00 91.75 95 THR A O 1
ATOM 717 N N . THR A 1 96 ? 16.151 4.536 1.475 1.00 93.38 96 THR A N 1
ATOM 718 C CA . THR A 1 96 ? 15.431 5.799 1.244 1.00 93.38 96 THR A CA 1
ATOM 719 C C . THR A 1 96 ? 14.058 5.536 0.644 1.00 93.38 96 THR A C 1
ATOM 721 O O . THR A 1 96 ? 13.040 6.005 1.161 1.00 93.38 96 THR A O 1
ATOM 724 N N . VAL A 1 97 ? 14.019 4.699 -0.399 1.00 94.25 97 VAL A N 1
ATOM 725 C CA . VAL A 1 97 ? 12.765 4.271 -1.026 1.00 94.25 97 VAL A CA 1
ATOM 726 C C . VAL A 1 97 ? 11.906 3.520 -0.018 1.00 94.25 97 VAL A C 1
ATOM 728 O O . VAL A 1 97 ? 10.738 3.855 0.162 1.00 94.25 97 VAL A O 1
ATOM 731 N N . ARG A 1 98 ? 12.482 2.558 0.710 1.00 95.06 98 ARG A N 1
ATOM 732 C CA . ARG A 1 98 ? 11.747 1.761 1.700 1.00 95.06 98 ARG A CA 1
ATOM 733 C C . ARG A 1 98 ? 11.115 2.622 2.793 1.00 95.06 98 ARG A C 1
ATOM 735 O O . ARG A 1 98 ? 9.964 2.379 3.135 1.00 95.06 98 ARG A O 1
ATOM 742 N N . ILE A 1 99 ? 11.818 3.632 3.309 1.00 94.88 99 ILE A N 1
ATOM 743 C CA . ILE A 1 99 ? 11.271 4.568 4.304 1.00 94.88 99 ILE A CA 1
ATOM 744 C C . ILE A 1 99 ? 10.073 5.317 3.719 1.00 94.88 99 ILE A C 1
ATOM 746 O O . ILE A 1 99 ? 9.008 5.313 4.331 1.00 94.88 99 ILE A O 1
ATOM 750 N N . GLY A 1 100 ? 10.204 5.874 2.510 1.00 93.75 100 GLY A N 1
ATOM 751 C CA . GLY A 1 100 ? 9.088 6.529 1.823 1.00 93.75 100 GLY A CA 1
ATOM 752 C C . GLY A 1 100 ? 7.880 5.621 1.649 1.00 93.75 100 GLY A C 1
ATOM 753 O O . GLY A 1 100 ? 6.768 5.974 2.047 1.00 93.75 100 GLY A O 1
ATOM 754 N N . LEU A 1 101 ? 8.101 4.412 1.139 1.00 95.44 101 LEU A N 1
ATOM 755 C CA . LEU A 1 101 ? 7.040 3.431 0.954 1.00 95.44 101 LEU A CA 1
ATOM 756 C C . LEU A 1 101 ? 6.366 3.067 2.280 1.00 95.44 101 LEU A C 1
ATOM 758 O O . LEU A 1 101 ? 5.137 3.051 2.340 1.00 95.44 101 LEU A O 1
ATOM 762 N N . VAL A 1 102 ? 7.131 2.821 3.349 1.00 96.38 102 VAL A N 1
ATOM 763 C CA . VAL A 1 102 ? 6.590 2.529 4.688 1.00 96.38 102 VAL A CA 1
ATOM 764 C C . VAL A 1 102 ? 5.736 3.686 5.187 1.00 96.38 102 VAL A C 1
ATOM 766 O O . VAL A 1 102 ? 4.638 3.449 5.680 1.00 96.38 102 VAL A O 1
ATOM 769 N N . THR A 1 103 ? 6.190 4.927 5.028 1.00 94.62 103 THR A N 1
ATOM 770 C CA . THR A 1 103 ? 5.464 6.114 5.480 1.00 94.62 103 THR A CA 1
ATOM 771 C C . THR A 1 103 ? 4.104 6.257 4.790 1.00 94.62 103 THR A C 1
ATOM 773 O O . THR A 1 103 ? 3.086 6.388 5.473 1.00 94.62 103 THR A O 1
ATOM 776 N N . TYR A 1 104 ? 4.046 6.170 3.457 1.00 94.19 104 TYR A N 1
ATOM 777 C CA . TYR A 1 104 ? 2.767 6.239 2.734 1.00 94.19 104 TYR A CA 1
ATOM 778 C C . TYR A 1 104 ? 1.876 5.027 3.026 1.00 94.19 104 TYR A C 1
ATOM 780 O O . TYR A 1 104 ? 0.671 5.177 3.242 1.00 94.19 104 TYR A O 1
ATOM 788 N N . THR A 1 105 ? 2.465 3.832 3.104 1.00 95.62 105 THR A N 1
ATOM 789 C CA . THR A 1 105 ? 1.734 2.603 3.438 1.00 95.62 105 THR A CA 1
ATOM 790 C C . THR A 1 105 ? 1.120 2.696 4.836 1.00 95.62 105 THR A C 1
ATOM 792 O O . THR A 1 105 ? -0.053 2.374 5.017 1.00 95.62 105 THR A O 1
ATOM 795 N N . LEU A 1 106 ? 1.867 3.207 5.817 1.00 95.25 106 LEU A N 1
ATOM 796 C CA . LEU A 1 106 ? 1.401 3.443 7.182 1.00 95.25 106 LEU A CA 1
ATOM 797 C C . LEU A 1 106 ? 0.208 4.402 7.208 1.00 95.25 106 LEU A C 1
ATOM 799 O O . LEU A 1 106 ? -0.773 4.134 7.897 1.00 95.25 106 LEU A O 1
ATOM 803 N N . VAL A 1 107 ? 0.261 5.489 6.435 1.00 93.06 107 VAL A N 1
ATOM 804 C CA . VAL A 1 107 ? -0.833 6.463 6.326 1.00 93.06 107 VAL A CA 1
ATOM 805 C C . VAL A 1 107 ? -2.116 5.817 5.786 1.00 93.06 107 VAL A C 1
ATOM 807 O O . VAL A 1 107 ? -3.195 6.021 6.352 1.00 93.06 107 VAL A O 1
ATOM 810 N N . ILE A 1 108 ? -2.010 5.019 4.719 1.00 94.12 108 ILE A N 1
ATOM 811 C CA . ILE A 1 108 ? -3.156 4.320 4.117 1.00 94.12 108 ILE A CA 1
ATOM 812 C C . ILE A 1 108 ? -3.715 3.271 5.087 1.00 94.12 108 ILE A C 1
ATOM 814 O O . ILE A 1 108 ? -4.921 3.243 5.350 1.00 94.12 108 ILE A O 1
ATOM 818 N N . LEU A 1 109 ? -2.840 2.440 5.660 1.00 95.81 109 LEU A N 1
ATOM 819 C CA . LEU A 1 109 ? -3.223 1.380 6.590 1.00 95.81 109 LEU A CA 1
ATOM 820 C C . LEU A 1 109 ? -3.858 1.944 7.856 1.00 95.81 109 LEU A C 1
ATOM 822 O O 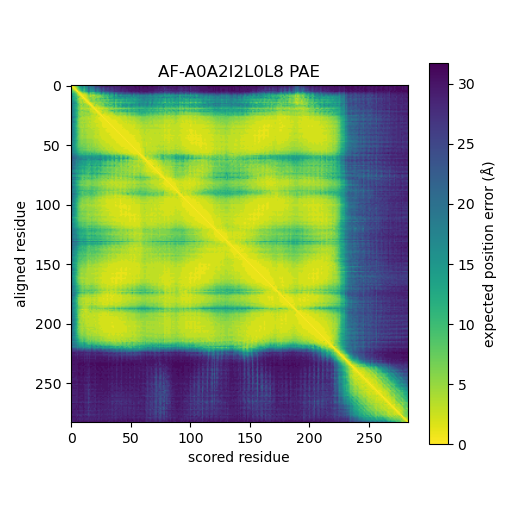. LEU A 1 109 ? -4.914 1.467 8.251 1.00 95.81 109 LEU A O 1
ATOM 826 N N . PHE A 1 110 ? -3.280 2.976 8.473 1.00 94.38 110 PHE A N 1
ATOM 827 C CA . PHE A 1 110 ? -3.832 3.580 9.685 1.00 94.38 110 PHE A CA 1
ATOM 828 C C . PHE A 1 110 ? -5.285 4.025 9.476 1.00 94.38 110 PHE A C 1
ATOM 830 O O . PHE A 1 110 ? -6.162 3.655 10.258 1.00 94.38 110 PHE A O 1
ATOM 837 N N . ARG A 1 111 ? -5.562 4.754 8.385 1.00 92.12 111 ARG A N 1
ATOM 838 C CA . ARG A 1 111 ? -6.919 5.217 8.057 1.00 92.12 111 ARG A CA 1
ATOM 839 C C . ARG A 1 111 ? -7.874 4.060 7.797 1.00 92.12 111 ARG A C 1
ATOM 841 O O . ARG A 1 111 ? -8.973 4.043 8.346 1.00 92.12 111 ARG A O 1
ATOM 848 N N . GLY A 1 112 ? -7.459 3.096 6.979 1.00 94.44 112 GLY A N 1
ATOM 849 C CA . GLY A 1 112 ? -8.308 1.966 6.614 1.00 94.44 112 GLY A CA 1
ATOM 850 C C . GLY A 1 112 ? -8.597 1.025 7.787 1.00 94.44 112 GLY A C 1
ATOM 851 O O . GLY A 1 112 ? -9.738 0.607 7.973 1.00 94.44 112 GLY A O 1
ATOM 852 N N . LEU A 1 113 ? -7.596 0.734 8.621 1.00 95.62 113 LEU A N 1
ATOM 853 C CA . LEU A 1 113 ? -7.741 -0.095 9.820 1.00 95.62 113 LEU A CA 1
ATOM 854 C C . LEU A 1 113 ? -8.623 0.581 10.875 1.00 95.62 113 LEU A C 1
ATOM 856 O O . LEU A 1 113 ? -9.501 -0.072 11.441 1.00 95.62 113 LEU A O 1
ATOM 860 N N . LEU A 1 114 ? -8.419 1.880 11.129 1.00 93.88 114 LEU A N 1
ATOM 861 C CA . LEU A 1 114 ? -9.238 2.636 12.077 1.00 93.88 114 LEU A CA 1
ATOM 862 C C . LEU A 1 114 ? -10.701 2.681 11.617 1.00 93.88 114 LEU A C 1
ATOM 864 O O . LEU A 1 114 ? -11.590 2.315 12.384 1.00 93.88 114 LEU A O 1
ATOM 868 N N . ALA A 1 115 ? -10.940 3.019 10.345 1.00 92.50 115 ALA A N 1
ATOM 869 C CA . ALA A 1 115 ? -12.278 3.016 9.758 1.00 92.50 115 ALA A CA 1
ATOM 870 C C . ALA A 1 115 ? -12.929 1.623 9.805 1.00 92.50 115 ALA A C 1
ATOM 872 O O . ALA A 1 115 ? -14.108 1.501 10.130 1.00 92.50 115 ALA A O 1
ATOM 873 N N . GLY A 1 116 ? -12.164 0.560 9.532 1.00 93.56 116 GLY A N 1
ATOM 874 C CA . GLY A 1 116 ? -12.656 -0.815 9.587 1.00 93.56 116 GLY A CA 1
ATOM 875 C C . GLY A 1 116 ? -13.090 -1.253 10.987 1.00 93.56 116 GLY A C 1
ATOM 876 O O . GLY A 1 116 ? -14.117 -1.916 11.131 1.00 93.56 116 GLY A O 1
ATOM 877 N N . LEU A 1 117 ? -12.350 -0.857 12.025 1.00 92.75 117 LEU A N 1
ATOM 878 C CA . LEU A 1 117 ? -12.712 -1.139 13.418 1.00 92.75 117 LEU A CA 1
ATOM 879 C C . LEU A 1 117 ? -13.891 -0.286 13.902 1.00 92.75 117 LEU A C 1
ATOM 881 O O . LEU A 1 117 ? -14.740 -0.785 14.642 1.00 92.75 117 LEU A O 1
ATOM 885 N N . ASP A 1 118 ? -13.972 0.978 13.486 1.00 91.50 118 ASP A N 1
ATOM 886 C CA . ASP A 1 118 ? -15.082 1.860 13.861 1.00 91.50 118 ASP A CA 1
ATOM 887 C C . ASP A 1 118 ? -16.394 1.497 13.139 1.00 91.50 118 ASP A C 1
ATOM 889 O O . ASP A 1 118 ? -17.475 1.727 13.688 1.00 91.50 118 ASP A O 1
ATOM 893 N N . ALA A 1 119 ? -16.319 0.831 11.980 1.00 90.88 119 ALA A N 1
ATOM 894 C CA . ALA A 1 119 ? -17.477 0.306 11.251 1.00 90.88 119 ALA A CA 1
ATOM 895 C C . ALA A 1 119 ? -18.211 -0.844 11.974 1.00 90.88 119 ALA A C 1
ATOM 897 O O . ALA A 1 119 ? -19.332 -1.194 11.599 1.00 90.88 119 ALA A O 1
ATOM 898 N N . VAL A 1 120 ? -17.616 -1.443 13.015 1.00 93.12 120 VAL A N 1
ATOM 899 C CA . VAL A 1 120 ? -18.263 -2.498 13.813 1.00 93.12 120 VAL A CA 1
ATOM 900 C C . VAL A 1 120 ? -19.491 -1.920 14.536 1.00 93.12 120 VAL A C 1
ATOM 902 O O . VAL A 1 120 ? -19.320 -0.978 15.315 1.00 93.12 120 VAL A O 1
ATOM 905 N N . PRO A 1 121 ? -20.708 -2.482 14.377 1.00 92.38 121 PRO A N 1
ATOM 906 C CA . PRO A 1 121 ? -21.924 -1.942 14.989 1.00 92.38 121 PRO A CA 1
ATOM 907 C C . PRO A 1 121 ? -21.822 -1.795 16.511 1.00 92.38 121 PRO A C 1
ATOM 909 O O . PRO A 1 121 ? -21.370 -2.710 17.204 1.00 92.38 121 PRO A O 1
ATOM 912 N N . ALA A 1 122 ? -22.292 -0.664 17.045 1.00 91.19 122 ALA A N 1
ATOM 913 C CA . ALA A 1 122 ? -22.315 -0.426 18.490 1.00 91.19 122 ALA A CA 1
ATOM 914 C C . ALA A 1 122 ? -23.150 -1.485 19.232 1.00 91.19 122 ALA A C 1
ATOM 916 O O . ALA A 1 122 ? -22.696 -2.010 20.243 1.00 91.19 122 ALA A O 1
ATOM 917 N N . SER A 1 123 ? -24.283 -1.904 18.658 1.00 93.06 123 SER A N 1
ATOM 918 C CA . SER A 1 123 ? -25.150 -2.949 19.219 1.00 93.06 123 SER A CA 1
ATOM 919 C C . SER A 1 123 ? -24.431 -4.284 19.441 1.00 93.06 123 SER A C 1
ATOM 921 O O . SER A 1 123 ? -24.631 -4.924 20.470 1.00 93.06 123 SER A O 1
ATOM 923 N N . ALA A 1 124 ? -23.547 -4.691 18.524 1.00 91.69 124 ALA A N 1
ATOM 924 C CA . ALA A 1 124 ? -22.742 -5.902 18.682 1.00 91.69 124 ALA A CA 1
ATOM 925 C C . ALA A 1 124 ? -21.728 -5.766 19.831 1.00 91.69 124 ALA A C 1
ATOM 927 O O . ALA A 1 124 ? -21.493 -6.721 20.574 1.00 91.69 124 ALA A O 1
ATOM 928 N N . ARG A 1 125 ? -21.151 -4.568 20.006 1.00 91.69 125 ARG A N 1
ATOM 929 C CA . ARG A 1 125 ? -20.222 -4.267 21.103 1.00 91.69 125 ARG A CA 1
ATOM 930 C C . ARG A 1 125 ? -20.935 -4.249 22.455 1.00 91.69 125 ARG A C 1
ATOM 932 O O . ARG A 1 125 ? -20.422 -4.822 23.412 1.00 91.69 125 ARG A O 1
ATOM 939 N N . ASP A 1 126 ? -22.113 -3.639 22.528 1.00 93.12 126 ASP A N 1
ATOM 940 C CA . ASP A 1 126 ? -22.888 -3.522 23.766 1.00 93.12 126 ASP A CA 1
ATOM 941 C C . ASP A 1 126 ? -23.470 -4.868 24.204 1.00 93.12 126 ASP A C 1
ATOM 943 O O . ASP A 1 126 ? -23.366 -5.220 25.378 1.00 93.12 126 ASP A O 1
ATOM 947 N N . ALA A 1 127 ? -23.954 -5.684 23.262 1.00 93.31 127 ALA A N 1
ATOM 948 C CA . ALA A 1 127 ? -24.374 -7.055 23.545 1.00 93.31 127 ALA A CA 1
ATOM 949 C C . ALA A 1 127 ? -23.222 -7.901 24.114 1.00 93.31 127 ALA A C 1
ATOM 951 O O . ALA A 1 127 ? -23.384 -8.594 25.116 1.00 93.31 127 ALA A O 1
ATOM 952 N N . ALA A 1 128 ? -22.029 -7.812 23.521 1.00 91.75 128 ALA A N 1
ATOM 953 C CA . ALA A 1 128 ? -20.858 -8.534 24.010 1.00 91.75 128 ALA A CA 1
ATOM 954 C C . ALA A 1 128 ? -20.408 -8.074 25.407 1.00 91.75 128 ALA A C 1
ATOM 956 O O . ALA A 1 128 ? -20.038 -8.910 26.235 1.00 91.75 128 ALA A O 1
ATOM 957 N N . ARG A 1 129 ? -20.491 -6.770 25.707 1.00 91.75 129 ARG A N 1
ATOM 958 C CA . ARG A 1 129 ? -20.263 -6.251 27.067 1.00 91.75 129 ARG A CA 1
ATOM 959 C C . ARG A 1 129 ? -21.311 -6.763 28.053 1.00 91.75 129 ARG A C 1
ATOM 961 O O . ARG A 1 129 ? -20.934 -7.178 29.143 1.00 91.75 129 ARG A O 1
ATOM 968 N N . GLY A 1 130 ? -22.585 -6.806 27.656 1.00 93.12 130 GLY A N 1
ATOM 969 C CA . GLY A 1 130 ? -23.672 -7.390 28.451 1.00 93.12 130 GLY A CA 1
ATOM 970 C C . GLY A 1 130 ? -23.474 -8.882 28.748 1.00 93.12 130 GLY A C 1
ATOM 971 O O . GLY A 1 130 ? -23.861 -9.354 29.809 1.00 93.12 130 GLY A O 1
ATOM 972 N N . MET A 1 131 ? -22.782 -9.609 27.865 1.00 93.62 131 MET A N 1
ATOM 973 C CA . MET A 1 131 ? -22.352 -11.000 28.081 1.00 93.62 131 MET A CA 1
ATOM 974 C C . MET A 1 131 ? -21.066 -11.137 28.927 1.00 93.62 131 MET A C 1
ATOM 976 O O . MET A 1 131 ? -20.515 -12.232 29.033 1.00 93.62 131 MET A O 1
ATOM 980 N N . GLY A 1 132 ? -20.540 -10.048 29.498 1.00 92.75 132 GLY A N 1
ATOM 981 C CA . GLY A 1 132 ? -19.361 -10.068 30.370 1.00 92.75 132 GLY A CA 1
ATOM 982 C C . GLY A 1 132 ? -18.014 -10.140 29.640 1.00 92.75 132 GLY A C 1
ATOM 983 O O . GLY A 1 132 ? -17.008 -10.546 30.227 1.00 92.75 132 GLY A O 1
ATOM 984 N N . TYR A 1 133 ? -17.945 -9.777 28.353 1.00 93.06 133 TYR A N 1
ATOM 985 C CA . TYR A 1 133 ? -16.666 -9.761 27.637 1.00 93.06 133 TYR A CA 1
ATOM 986 C C . TYR A 1 133 ? -15.790 -8.594 28.112 1.00 93.06 133 TYR A C 1
ATOM 988 O O . TYR A 1 133 ? -16.142 -7.427 27.953 1.00 93.06 133 TYR A O 1
ATOM 996 N N . GLY A 1 134 ? -14.594 -8.910 28.618 1.00 92.25 134 GLY A N 1
ATOM 997 C CA . GLY A 1 134 ? -13.548 -7.915 28.871 1.00 92.25 134 GLY A CA 1
ATOM 998 C C . GLY A 1 134 ? -13.007 -7.277 27.578 1.00 92.25 134 GLY A C 1
ATOM 999 O O . GLY A 1 134 ? -13.211 -7.821 26.490 1.00 92.25 134 GLY A O 1
ATOM 1000 N N . PRO A 1 135 ? -12.260 -6.160 27.664 1.00 88.56 135 PRO A N 1
ATOM 1001 C CA . PRO A 1 135 ? -11.846 -5.357 26.507 1.00 88.56 135 PRO A CA 1
ATOM 1002 C C . PRO A 1 135 ? -11.023 -6.136 25.468 1.00 88.56 135 PRO A C 1
ATOM 1004 O O . PRO A 1 135 ? -11.272 -6.017 24.271 1.00 88.56 135 PRO A O 1
ATOM 1007 N N . VAL A 1 136 ? -10.093 -6.990 25.910 1.00 91.25 136 VAL A N 1
ATOM 1008 C CA . VAL A 1 136 ? -9.276 -7.822 25.006 1.00 91.25 136 VAL A CA 1
ATOM 1009 C C . VAL A 1 136 ? -10.122 -8.910 24.338 1.00 91.25 136 VAL A C 1
ATOM 1011 O O . VAL A 1 136 ? -10.002 -9.155 23.140 1.00 91.25 136 VAL A O 1
ATOM 1014 N N . ARG A 1 137 ? -11.027 -9.545 25.095 1.00 92.88 137 ARG A N 1
ATOM 1015 C CA . ARG A 1 137 ? -11.909 -10.601 24.576 1.00 92.88 137 ARG A CA 1
ATOM 1016 C C . ARG A 1 137 ? -12.936 -10.036 23.595 1.00 92.88 137 ARG A C 1
ATOM 1018 O O . ARG A 1 137 ? -13.221 -10.682 22.592 1.00 92.88 137 ARG A O 1
ATOM 1025 N N . LEU A 1 138 ? -13.453 -8.837 23.868 1.00 92.94 138 LEU A N 1
ATOM 1026 C CA . LEU A 1 138 ? -14.330 -8.076 22.980 1.00 92.94 138 LEU A CA 1
ATOM 1027 C C . LEU A 1 138 ? -13.629 -7.772 21.651 1.00 92.94 138 LEU A C 1
ATOM 1029 O O . LEU A 1 138 ? -14.179 -8.068 20.592 1.00 92.94 138 LEU A O 1
ATOM 1033 N N . LEU A 1 139 ? -12.398 -7.255 21.709 1.00 91.44 139 LEU A N 1
ATOM 1034 C CA . LEU A 1 139 ? -11.606 -6.960 20.518 1.00 91.44 139 LEU A CA 1
ATOM 1035 C C . LEU A 1 139 ? -11.369 -8.222 19.680 1.00 91.44 139 LEU A C 1
ATOM 1037 O O . LEU A 1 139 ? -11.715 -8.250 18.507 1.00 91.44 139 LEU A O 1
ATOM 1041 N N . LEU A 1 140 ? -10.821 -9.282 20.278 1.00 93.19 140 LEU A N 1
ATOM 1042 C CA . LEU A 1 140 ? -10.389 -10.468 19.532 1.00 93.19 140 LEU A CA 1
ATOM 1043 C C . LEU A 1 140 ? -11.545 -11.3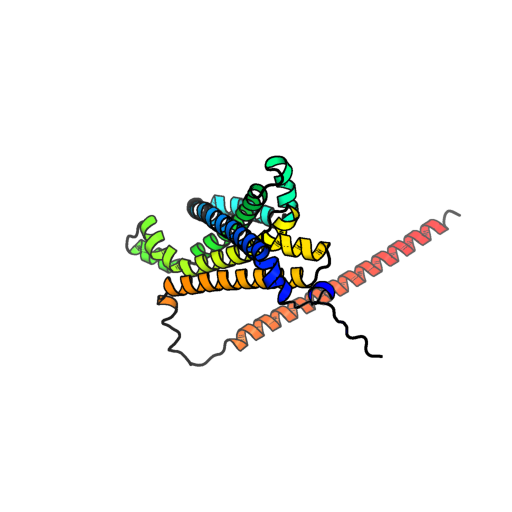30 19.014 1.00 93.19 140 LEU A C 1
ATOM 1045 O O . LEU A 1 140 ? -11.417 -11.940 17.957 1.00 93.19 140 LEU A O 1
ATOM 1049 N N . ARG A 1 141 ? -12.661 -11.420 19.749 1.00 92.25 141 ARG A N 1
ATOM 1050 C CA . ARG A 1 141 ? -13.766 -12.332 19.398 1.00 92.25 141 ARG A CA 1
ATOM 1051 C C . ARG A 1 141 ? -14.950 -11.666 18.716 1.00 92.25 141 ARG A C 1
ATOM 1053 O O . ARG A 1 141 ? -15.759 -12.380 18.135 1.00 92.25 141 ARG A O 1
ATOM 1060 N N . VAL A 1 142 ? -15.084 -10.345 18.812 1.00 93.00 142 VAL A N 1
ATOM 1061 C CA . VAL A 1 142 ? -16.244 -9.626 18.269 1.00 93.00 142 VAL A CA 1
ATOM 1062 C C . VAL A 1 142 ? -15.786 -8.583 17.268 1.00 93.00 142 VAL A C 1
ATOM 1064 O O . VAL A 1 142 ? -16.106 -8.698 16.090 1.00 93.00 142 VAL A O 1
ATOM 1067 N N . GLU A 1 143 ? -14.994 -7.603 17.699 1.00 93.56 143 GLU A N 1
ATOM 1068 C CA . GLU A 1 143 ? -14.613 -6.492 16.822 1.00 93.56 143 GLU A CA 1
ATOM 1069 C C . GLU A 1 143 ? -13.725 -6.948 15.661 1.00 93.56 143 GLU A C 1
ATOM 1071 O O . GLU A 1 143 ? -14.011 -6.611 14.518 1.00 93.56 143 GLU A O 1
ATOM 1076 N N . LEU A 1 144 ? -12.685 -7.745 15.926 1.00 92.38 144 LEU A N 1
ATOM 1077 C CA . LEU A 1 144 ? -11.712 -8.154 14.916 1.00 92.38 144 LEU A CA 1
ATOM 1078 C C . LEU A 1 144 ? -12.341 -9.026 13.813 1.00 92.38 144 LEU A C 1
ATOM 1080 O O . LEU A 1 144 ? -12.140 -8.688 12.650 1.00 92.38 144 LEU A O 1
ATOM 1084 N N . PRO A 1 145 ? -13.157 -10.064 14.102 1.00 91.94 145 PRO A N 1
ATOM 1085 C CA . PRO A 1 145 ? -13.828 -10.843 13.056 1.00 91.94 145 PRO A CA 1
ATOM 1086 C C . PRO A 1 145 ? -14.834 -10.027 12.231 1.00 91.94 145 PRO A C 1
ATOM 1088 O O . PRO A 1 145 ? -14.957 -10.241 11.025 1.00 91.94 145 PRO A O 1
ATOM 1091 N N . LEU A 1 146 ? -15.542 -9.081 12.864 1.00 92.00 146 LEU A N 1
ATOM 1092 C CA . LEU A 1 146 ? -16.497 -8.196 12.185 1.00 92.00 146 LEU A CA 1
ATOM 1093 C C . LEU A 1 146 ? -15.792 -7.142 11.316 1.00 92.00 146 LEU A C 1
ATOM 1095 O O . LEU A 1 146 ? -16.270 -6.836 10.225 1.00 92.00 146 LEU A O 1
ATOM 1099 N N . ALA A 1 147 ? -14.651 -6.621 11.770 1.00 94.25 147 ALA A N 1
ATOM 1100 C CA . ALA A 1 147 ? -13.838 -5.642 11.049 1.00 94.25 147 ALA A CA 1
ATOM 1101 C C . ALA A 1 147 ? -12.936 -6.272 9.977 1.00 94.25 147 ALA A C 1
ATOM 1103 O O . ALA A 1 147 ? -12.461 -5.572 9.084 1.00 94.25 147 ALA A O 1
ATOM 1104 N N . LEU A 1 148 ? -12.701 -7.585 10.038 1.00 93.69 148 LEU A N 1
ATOM 1105 C CA . LEU A 1 148 ? -11.743 -8.292 9.189 1.00 93.69 148 LEU A CA 1
ATOM 1106 C C . LEU A 1 148 ? -11.908 -8.030 7.682 1.00 93.69 148 LEU A C 1
ATOM 1108 O O . LEU A 1 148 ? -10.901 -7.769 7.026 1.00 93.69 148 LEU A O 1
ATOM 1112 N N . PRO A 1 149 ? -13.129 -8.017 7.103 1.00 92.31 149 PRO A N 1
ATOM 1113 C CA . PRO A 1 149 ? -13.296 -7.704 5.685 1.00 92.31 149 PRO A CA 1
ATOM 1114 C C . PRO A 1 149 ? -12.848 -6.280 5.329 1.00 92.31 149 PRO A C 1
ATOM 1116 O O . PRO A 1 149 ? -12.308 -6.062 4.248 1.00 92.31 149 PRO A O 1
ATOM 1119 N N . ALA A 1 150 ? -13.064 -5.315 6.227 1.00 93.25 150 ALA A N 1
ATOM 1120 C CA . ALA A 1 150 ? -12.639 -3.931 6.031 1.00 93.25 150 ALA A CA 1
ATOM 1121 C C . ALA A 1 150 ? -11.121 -3.777 6.215 1.00 93.25 150 ALA A C 1
ATOM 1123 O O . ALA A 1 150 ? -10.477 -3.079 5.438 1.00 93.25 150 ALA A O 1
ATOM 1124 N N . ILE A 1 151 ? -10.536 -4.494 7.179 1.00 95.25 151 ILE A N 1
ATOM 1125 C CA . ILE A 1 151 ? -9.083 -4.568 7.383 1.00 95.25 151 ILE A CA 1
ATOM 1126 C C . ILE A 1 151 ? -8.390 -5.120 6.132 1.00 95.25 151 ILE A C 1
ATOM 1128 O O . ILE A 1 151 ? -7.422 -4.535 5.654 1.00 95.25 151 ILE A O 1
ATOM 1132 N N . ILE A 1 152 ? -8.905 -6.209 5.558 1.00 95.19 152 ILE A N 1
ATOM 1133 C CA . ILE A 1 152 ? -8.323 -6.793 4.344 1.00 95.19 152 ILE A CA 1
ATOM 1134 C C . ILE A 1 152 ? -8.493 -5.847 3.149 1.00 95.19 152 ILE A C 1
ATOM 1136 O O . ILE A 1 152 ? -7.562 -5.694 2.363 1.00 95.19 152 ILE A O 1
ATOM 1140 N N . ALA A 1 153 ? -9.622 -5.140 3.038 1.00 94.50 153 ALA A N 1
ATOM 1141 C CA . ALA A 1 153 ? -9.790 -4.100 2.021 1.00 94.50 153 ALA A CA 1
ATOM 1142 C C . ALA A 1 153 ? -8.758 -2.963 2.165 1.00 94.50 153 ALA A C 1
ATOM 1144 O O . ALA A 1 153 ? -8.215 -2.506 1.161 1.00 94.50 153 ALA A O 1
ATOM 1145 N N . ALA A 1 154 ? -8.437 -2.551 3.395 1.00 95.94 154 ALA A N 1
ATOM 1146 C CA . ALA A 1 154 ? -7.392 -1.564 3.657 1.00 95.94 154 ALA A CA 1
ATOM 1147 C C . ALA A 1 154 ? -5.998 -2.073 3.260 1.00 95.94 154 ALA A C 1
ATOM 1149 O O . ALA A 1 154 ? -5.235 -1.337 2.640 1.00 95.94 154 ALA A O 1
ATOM 1150 N N . ILE A 1 155 ? -5.677 -3.335 3.568 1.00 97.38 155 ILE A N 1
ATOM 1151 C CA . ILE A 1 155 ? -4.406 -3.965 3.176 1.00 97.38 155 ILE A CA 1
ATOM 1152 C C . ILE A 1 155 ? -4.294 -4.070 1.652 1.00 97.38 155 ILE A C 1
ATOM 1154 O O . ILE A 1 155 ? -3.230 -3.797 1.103 1.00 97.38 155 ILE A O 1
ATOM 1158 N N . ARG A 1 156 ? -5.382 -4.412 0.954 1.00 96.75 156 ARG A N 1
ATOM 1159 C CA . ARG A 1 156 ? -5.432 -4.450 -0.516 1.00 96.75 156 ARG A CA 1
ATOM 1160 C C . ARG A 1 156 ? -5.159 -3.085 -1.128 1.00 96.75 156 ARG A C 1
ATOM 1162 O O . ARG A 1 156 ? -4.271 -2.966 -1.967 1.00 96.75 156 ARG A O 1
ATOM 1169 N N . LEU A 1 157 ? -5.870 -2.059 -0.656 1.00 96.12 157 LEU A N 1
ATOM 1170 C CA . LEU A 1 157 ? -5.657 -0.686 -1.104 1.00 96.12 157 LEU A CA 1
ATOM 1171 C C . LEU A 1 157 ? -4.207 -0.253 -0.865 1.00 96.12 157 LEU A C 1
ATOM 1173 O O . LEU A 1 157 ? -3.562 0.224 -1.791 1.00 96.12 157 LEU A O 1
ATOM 1177 N N . ALA A 1 158 ? -3.684 -0.484 0.342 1.00 97.19 158 ALA A N 1
ATOM 1178 C CA . ALA A 1 158 ? -2.297 -0.187 0.670 1.00 97.19 158 ALA A CA 1
ATOM 1179 C C . ALA A 1 158 ? -1.330 -0.904 -0.278 1.00 97.19 158 ALA A C 1
ATOM 1181 O O . ALA A 1 158 ? -0.494 -0.250 -0.877 1.00 97.19 158 ALA A O 1
ATOM 1182 N N . THR A 1 159 ? -1.495 -2.210 -0.491 1.00 97.75 159 THR A N 1
ATOM 1183 C CA . THR A 1 159 ? -0.617 -3.014 -1.357 1.00 97.75 159 THR A CA 1
ATOM 1184 C C . THR A 1 159 ? -0.591 -2.494 -2.793 1.00 97.75 159 THR A C 1
ATOM 1186 O O . THR A 1 159 ? 0.485 -2.268 -3.338 1.00 97.75 159 THR A O 1
ATOM 1189 N N . VAL A 1 160 ? -1.758 -2.256 -3.400 1.00 97.25 160 VAL A N 1
ATOM 1190 C CA . VAL A 1 160 ? -1.850 -1.762 -4.785 1.00 97.25 160 VAL A CA 1
ATOM 1191 C C . VAL A 1 160 ? -1.251 -0.359 -4.905 1.00 97.25 160 VAL A C 1
ATOM 1193 O O . VAL A 1 160 ? -0.494 -0.089 -5.838 1.00 97.25 160 VAL A O 1
ATOM 1196 N N . SER A 1 161 ? -1.529 0.522 -3.940 1.00 96.19 161 SER A N 1
ATOM 1197 C CA . SER A 1 161 ? -0.920 1.852 -3.894 1.00 96.19 161 SER A CA 1
ATOM 1198 C C . SER A 1 161 ? 0.597 1.789 -3.709 1.00 96.19 161 SER A C 1
ATOM 1200 O O . SER A 1 161 ? 1.305 2.554 -4.355 1.00 96.19 161 SER A O 1
ATOM 1202 N N . THR A 1 162 ? 1.114 0.877 -2.884 1.00 96.81 162 THR A N 1
ATOM 1203 C CA . THR A 1 162 ? 2.557 0.696 -2.682 1.00 96.81 162 THR A CA 1
ATOM 1204 C C . THR A 1 162 ? 3.236 0.202 -3.956 1.00 96.81 162 THR A C 1
ATOM 1206 O O . THR A 1 162 ? 4.268 0.756 -4.309 1.00 96.81 162 THR A O 1
ATOM 1209 N N . ILE A 1 163 ? 2.651 -0.756 -4.686 1.00 97.38 163 ILE A N 1
ATOM 1210 C CA . ILE A 1 163 ? 3.177 -1.222 -5.987 1.00 97.38 163 ILE A CA 1
ATOM 1211 C C . ILE A 1 163 ? 3.285 -0.050 -6.969 1.00 97.38 163 ILE A C 1
ATOM 1213 O O . ILE A 1 163 ? 4.332 0.171 -7.576 1.00 97.38 163 ILE A O 1
ATOM 1217 N N . ALA A 1 164 ? 2.233 0.767 -7.063 1.00 95.69 164 ALA A N 1
ATOM 1218 C CA . ALA A 1 164 ? 2.265 1.975 -7.882 1.00 95.69 164 ALA A CA 1
ATOM 1219 C C . ALA A 1 164 ? 3.319 2.986 -7.399 1.00 95.69 164 ALA A C 1
ATOM 1221 O O . ALA A 1 164 ? 3.922 3.678 -8.207 1.00 95.69 164 ALA A O 1
ATOM 1222 N N . LEU A 1 165 ? 3.567 3.078 -6.094 1.00 95.12 165 LEU A N 1
ATOM 1223 C CA . LEU A 1 165 ? 4.529 4.019 -5.528 1.00 95.12 165 LEU A CA 1
ATOM 1224 C C . LEU A 1 165 ? 5.984 3.570 -5.698 1.00 95.12 165 LEU A C 1
ATOM 1226 O O . LEU A 1 165 ? 6.873 4.409 -5.826 1.00 95.12 165 LEU A O 1
ATOM 1230 N N . VAL A 1 166 ? 6.234 2.260 -5.728 1.00 96.38 166 VAL A N 1
ATOM 1231 C CA . VAL A 1 166 ? 7.566 1.697 -5.982 1.00 96.38 166 VAL A CA 1
ATOM 1232 C C . VAL A 1 166 ? 8.078 2.141 -7.353 1.00 96.38 166 VAL A C 1
ATOM 1234 O O . VAL A 1 166 ? 9.265 2.427 -7.477 1.00 96.38 166 VAL A O 1
ATOM 1237 N N . THR A 1 167 ? 7.207 2.297 -8.360 1.00 95.12 167 THR A N 1
ATOM 1238 C CA . THR A 1 167 ? 7.638 2.784 -9.684 1.00 95.12 167 THR A CA 1
ATOM 1239 C C . THR A 1 167 ? 8.212 4.201 -9.626 1.00 95.12 167 THR A C 1
ATOM 1241 O O . THR A 1 167 ? 9.159 4.501 -10.344 1.00 95.12 167 THR A O 1
ATOM 1244 N N . VAL A 1 168 ? 7.720 5.049 -8.717 1.00 93.00 168 VAL A N 1
ATOM 1245 C CA . VAL A 1 168 ? 8.253 6.405 -8.491 1.00 93.00 168 VAL A CA 1
ATOM 1246 C C . VAL A 1 168 ? 9.659 6.360 -7.882 1.00 93.00 168 VAL A C 1
ATOM 1248 O O . VAL A 1 168 ? 10.478 7.235 -8.157 1.00 93.00 168 VAL A O 1
ATOM 1251 N N . GLY A 1 169 ? 9.979 5.311 -7.114 1.00 92.12 169 GLY A N 1
ATOM 1252 C CA . GLY A 1 169 ? 11.323 5.066 -6.575 1.00 92.12 169 GLY A CA 1
ATOM 1253 C C . GLY A 1 169 ? 12.404 4.898 -7.650 1.00 92.12 169 GLY A C 1
ATOM 1254 O O . GLY A 1 169 ? 13.593 5.019 -7.348 1.00 92.12 169 GLY A O 1
ATOM 1255 N N . ALA A 1 170 ? 12.008 4.699 -8.911 1.00 92.81 170 ALA A N 1
ATOM 1256 C CA . ALA A 1 170 ? 12.923 4.613 -10.040 1.00 92.81 170 ALA A CA 1
ATOM 1257 C C . ALA A 1 170 ? 13.729 5.887 -10.282 1.00 92.81 170 ALA A C 1
ATOM 1259 O O . ALA A 1 170 ? 14.885 5.816 -10.686 1.00 92.81 170 ALA A O 1
ATOM 1260 N N . MET A 1 171 ? 13.176 7.053 -9.936 1.00 88.81 171 MET A N 1
ATOM 1261 C CA . MET A 1 171 ? 13.896 8.327 -10.061 1.00 88.81 171 MET A CA 1
ATOM 1262 C C . MET A 1 171 ? 15.103 8.430 -9.111 1.00 88.81 171 MET A C 1
ATOM 1264 O O . MET A 1 171 ? 15.924 9.330 -9.248 1.00 88.81 171 MET A O 1
ATOM 1268 N N . ILE A 1 172 ? 15.214 7.510 -8.149 1.00 88.56 172 ILE A N 1
ATOM 1269 C CA . ILE A 1 172 ? 16.304 7.403 -7.166 1.00 88.56 172 ILE A CA 1
ATOM 1270 C C . ILE A 1 172 ? 17.172 6.165 -7.474 1.00 88.56 172 ILE A C 1
ATOM 1272 O O . ILE A 1 172 ? 18.094 5.844 -6.731 1.00 88.56 172 ILE A O 1
ATOM 1276 N N . GLY A 1 173 ? 16.872 5.446 -8.561 1.00 87.25 173 GLY A N 1
ATOM 1277 C CA . GLY A 1 173 ? 17.558 4.221 -8.976 1.00 87.25 173 GLY A CA 1
ATOM 1278 C C . GLY A 1 173 ? 17.068 2.939 -8.293 1.00 87.25 173 GLY A C 1
ATOM 1279 O O . GLY A 1 173 ? 17.640 1.878 -8.524 1.00 87.25 173 GLY A O 1
ATOM 1280 N N . HIS A 1 174 ? 16.011 2.997 -7.472 1.00 90.50 174 HIS A N 1
ATOM 1281 C CA . HIS A 1 174 ? 15.525 1.860 -6.675 1.00 90.50 174 HIS A CA 1
ATOM 1282 C C . HIS A 1 174 ? 14.008 1.648 -6.812 1.00 90.50 174 HIS A C 1
ATOM 1284 O O . HIS A 1 174 ? 13.264 1.691 -5.831 1.00 90.50 174 HIS A O 1
ATOM 1290 N N . GLY A 1 175 ? 13.530 1.440 -8.041 1.00 89.12 175 GLY A N 1
ATOM 1291 C CA . GLY A 1 175 ? 12.116 1.202 -8.362 1.00 89.12 175 GLY A CA 1
ATOM 1292 C C . GLY A 1 175 ? 11.774 -0.210 -8.853 1.00 89.12 175 GLY A C 1
ATOM 1293 O O . GLY A 1 175 ? 10.624 -0.462 -9.237 1.00 89.12 175 GLY A O 1
ATOM 1294 N N . GLY A 1 176 ? 12.735 -1.143 -8.890 1.00 93.75 176 GLY A N 1
ATOM 1295 C CA . GLY A 1 176 ? 12.544 -2.473 -9.480 1.00 93.75 176 GLY A CA 1
ATOM 1296 C C . GLY A 1 176 ? 12.068 -2.363 -10.932 1.00 93.75 176 GLY A C 1
ATOM 1297 O O . GLY A 1 176 ? 12.740 -1.751 -11.754 1.00 93.75 176 GLY A O 1
ATOM 1298 N N . LEU A 1 177 ? 10.865 -2.861 -11.247 1.00 93.50 177 LEU A N 1
ATOM 1299 C CA . LEU A 1 177 ? 10.246 -2.680 -12.576 1.00 93.50 177 LEU A CA 1
ATOM 1300 C C . LEU A 1 177 ? 10.117 -1.210 -13.008 1.00 93.50 177 LEU A C 1
ATOM 1302 O O . LEU A 1 177 ? 10.128 -0.922 -14.200 1.00 93.50 177 LEU A O 1
ATOM 1306 N N . GLY A 1 178 ? 10.016 -0.278 -12.057 1.00 94.81 178 GLY A N 1
ATOM 1307 C CA . GLY A 1 178 ? 10.019 1.152 -12.350 1.00 94.81 178 GLY A CA 1
ATOM 1308 C C . GLY A 1 178 ? 11.319 1.632 -12.992 1.00 94.81 178 GLY A C 1
ATOM 1309 O O . GLY A 1 178 ? 11.257 2.532 -13.821 1.00 94.81 178 GLY A O 1
ATOM 1310 N N . ASN A 1 179 ? 12.464 1.028 -12.645 1.00 94.69 179 ASN A N 1
ATOM 1311 C CA . ASN A 1 179 ? 13.758 1.375 -13.242 1.00 94.69 179 ASN A CA 1
ATOM 1312 C C . ASN A 1 179 ? 13.724 1.097 -14.745 1.00 94.69 179 ASN A C 1
ATOM 1314 O O . ASN A 1 179 ? 13.981 1.999 -15.525 1.00 94.69 179 ASN A O 1
ATOM 1318 N N . LEU A 1 180 ? 13.257 -0.088 -15.145 1.00 93.94 180 LEU A N 1
ATOM 1319 C CA . LEU A 1 180 ? 13.117 -0.458 -16.558 1.00 93.94 180 LEU A CA 1
ATOM 1320 C C . LEU A 1 180 ? 12.105 0.431 -17.298 1.00 93.94 180 LEU A C 1
ATOM 1322 O O . LEU A 1 180 ? 12.300 0.799 -18.450 1.00 93.94 180 LEU A O 1
ATOM 1326 N N . ILE A 1 181 ? 11.013 0.837 -16.639 1.00 94.38 181 ILE A N 1
ATOM 1327 C CA . ILE A 1 181 ? 10.082 1.811 -17.234 1.00 94.38 181 ILE A CA 1
ATOM 1328 C C . ILE A 1 181 ? 10.796 3.149 -17.466 1.00 94.38 181 ILE A C 1
ATOM 1330 O O . ILE A 1 181 ? 10.657 3.740 -18.534 1.00 94.38 181 ILE A O 1
ATOM 1334 N N . TYR A 1 182 ? 11.551 3.630 -16.480 1.00 94.44 182 TYR A N 1
ATOM 1335 C CA . TYR A 1 182 ? 12.276 4.896 -16.559 1.00 94.44 182 TYR A CA 1
ATOM 1336 C C . TYR A 1 182 ? 13.396 4.860 -17.612 1.00 94.44 182 TYR A C 1
ATOM 1338 O O . TYR A 1 182 ? 13.514 5.780 -18.425 1.00 94.44 182 TYR A O 1
ATOM 1346 N N . ASP A 1 183 ? 14.158 3.774 -17.666 1.00 92.44 183 ASP A N 1
ATOM 1347 C CA . ASP A 1 183 ? 15.233 3.550 -18.631 1.00 92.44 183 ASP A CA 1
ATOM 1348 C C . ASP A 1 183 ? 14.673 3.413 -20.053 1.00 92.44 183 ASP A C 1
ATOM 1350 O O . ASP A 1 183 ? 15.149 4.073 -20.978 1.00 92.44 183 ASP A O 1
ATOM 1354 N N . GLY A 1 184 ? 13.577 2.673 -20.242 1.00 90.31 184 GLY A N 1
ATOM 1355 C CA . GLY A 1 184 ? 12.863 2.599 -21.517 1.00 90.31 184 GLY A CA 1
ATOM 1356 C C . GLY A 1 184 ? 12.309 3.952 -21.985 1.00 90.31 184 GLY A C 1
ATOM 1357 O O . GLY A 1 184 ? 12.337 4.258 -23.179 1.00 90.31 184 GLY A O 1
ATOM 1358 N N . LEU A 1 185 ? 11.830 4.795 -21.061 1.00 92.38 185 LEU A N 1
ATOM 1359 C CA . LEU A 1 185 ? 11.340 6.142 -21.380 1.00 92.38 185 LEU A CA 1
ATOM 1360 C C . LEU A 1 185 ? 12.478 7.083 -21.790 1.00 92.38 185 LEU A C 1
ATOM 1362 O O . LEU A 1 185 ? 12.327 7.833 -22.753 1.00 92.38 185 LEU A O 1
ATOM 1366 N N . THR A 1 186 ? 13.613 7.035 -21.092 1.00 92.25 186 THR A N 1
ATOM 1367 C CA . THR A 1 186 ? 14.775 7.889 -21.390 1.00 92.25 186 THR A CA 1
ATOM 1368 C C . THR A 1 186 ? 15.515 7.442 -22.651 1.00 92.25 186 THR A C 1
ATOM 1370 O O . THR A 1 186 ? 15.956 8.282 -23.433 1.00 92.25 186 THR A O 1
ATOM 1373 N N . SER A 1 187 ? 15.582 6.134 -22.909 1.00 88.56 187 SER A N 1
ATOM 1374 C CA . SER A 1 187 ? 16.169 5.547 -24.123 1.00 88.56 187 SER A CA 1
ATOM 1375 C C . SER A 1 187 ? 15.211 5.490 -25.324 1.00 88.56 187 SER A C 1
ATOM 1377 O O . SER A 1 187 ? 15.624 5.139 -26.428 1.00 88.56 187 SER A O 1
ATOM 1379 N N . THR A 1 188 ? 13.933 5.857 -25.149 1.00 86.75 188 THR A N 1
ATOM 1380 C CA . THR A 1 188 ? 12.869 5.768 -26.175 1.00 86.75 188 THR A CA 1
ATOM 1381 C C . THR A 1 188 ? 12.650 4.337 -26.707 1.00 86.75 188 THR A C 1
ATOM 1383 O O . THR A 1 188 ? 12.172 4.134 -27.829 1.00 86.75 188 THR A O 1
ATOM 1386 N N . PHE A 1 189 ? 12.958 3.314 -25.906 1.00 86.88 189 PHE A N 1
ATOM 1387 C CA . PHE A 1 189 ? 12.780 1.910 -26.273 1.00 86.88 189 PHE A CA 1
ATOM 1388 C C . PHE A 1 189 ? 11.381 1.409 -25.874 1.00 86.88 189 PHE A C 1
ATOM 1390 O O . PHE A 1 189 ? 11.081 1.121 -24.716 1.00 86.88 189 PHE A O 1
ATOM 1397 N N . LYS A 1 190 ? 10.481 1.314 -26.857 1.00 88.31 190 LYS A N 1
ATOM 1398 C CA . LYS A 1 190 ? 9.043 1.062 -26.667 1.00 88.31 190 LYS A CA 1
ATOM 1399 C C . LYS A 1 190 ? 8.755 -0.324 -26.102 1.00 88.31 190 LYS A C 1
ATOM 140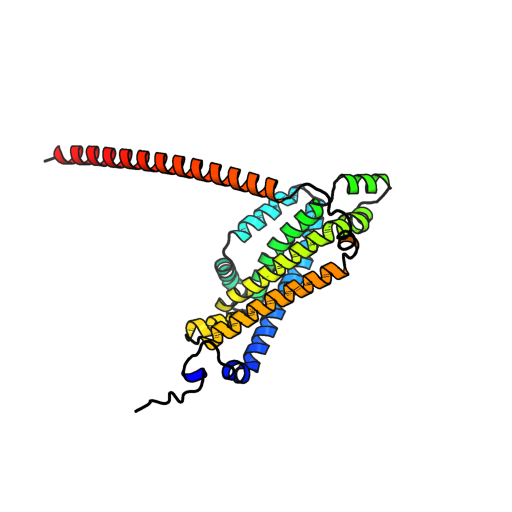1 O O . LYS A 1 190 ? 7.868 -0.457 -25.259 1.00 88.31 190 LYS A O 1
ATOM 1406 N N . ALA A 1 191 ? 9.496 -1.338 -26.552 1.00 87.94 191 ALA A N 1
ATOM 1407 C CA . ALA A 1 191 ? 9.321 -2.709 -26.078 1.00 87.94 191 ALA A CA 1
ATOM 1408 C C . ALA A 1 191 ? 9.585 -2.824 -24.567 1.00 87.94 191 ALA A C 1
ATOM 1410 O O . ALA A 1 191 ? 8.838 -3.501 -23.864 1.00 87.94 191 ALA A O 1
ATOM 1411 N N . GLU A 1 192 ? 10.596 -2.117 -24.060 1.00 88.88 192 GLU A N 1
ATOM 1412 C CA . GLU A 1 192 ? 10.969 -2.112 -22.641 1.00 88.88 192 GLU A CA 1
ATOM 1413 C C . GLU A 1 192 ? 9.909 -1.438 -21.772 1.00 88.88 192 GLU A C 1
ATOM 1415 O O . GLU A 1 192 ? 9.457 -2.021 -20.782 1.00 88.88 192 GLU A O 1
ATOM 1420 N N . VAL A 1 193 ? 9.434 -0.260 -22.191 1.00 92.25 193 VAL A N 1
ATOM 1421 C CA . VAL A 1 193 ? 8.366 0.464 -21.486 1.00 92.25 193 VAL A CA 1
ATOM 1422 C C . VAL A 1 193 ? 7.094 -0.375 -21.422 1.00 92.25 193 VAL A C 1
ATOM 1424 O O . VAL A 1 193 ? 6.497 -0.500 -20.349 1.00 92.25 193 VAL A O 1
ATOM 1427 N N . LEU A 1 194 ? 6.674 -0.970 -22.545 1.00 92.25 194 LEU A N 1
ATOM 1428 C CA . LEU A 1 194 ? 5.441 -1.755 -22.597 1.00 92.25 194 LEU A CA 1
ATOM 1429 C C . LEU A 1 194 ? 5.555 -3.020 -21.743 1.00 92.25 194 LEU A C 1
ATOM 1431 O O . LEU A 1 194 ? 4.683 -3.270 -20.912 1.00 92.25 194 LEU A O 1
ATOM 1435 N N . THR A 1 195 ? 6.629 -3.793 -21.916 1.00 91.62 195 THR A N 1
ATOM 1436 C CA . THR A 1 195 ? 6.837 -5.059 -21.197 1.00 91.62 195 THR A CA 1
ATOM 1437 C C . THR A 1 195 ? 6.893 -4.827 -19.690 1.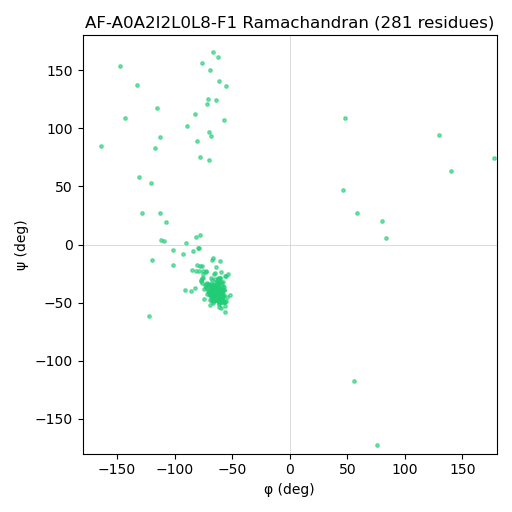00 91.62 195 THR A C 1
ATOM 1439 O O . THR A 1 195 ? 6.190 -5.499 -18.933 1.00 91.62 195 THR A O 1
ATOM 1442 N N . SER A 1 196 ? 7.655 -3.825 -19.249 1.00 93.25 196 SER A N 1
ATOM 1443 C CA . SER A 1 196 ? 7.810 -3.502 -17.828 1.00 93.25 196 SER A CA 1
ATOM 1444 C C . SER A 1 196 ? 6.515 -2.962 -17.218 1.00 93.25 196 SER A C 1
ATOM 1446 O O . SER A 1 196 ? 6.143 -3.351 -16.109 1.00 93.25 196 SER A O 1
ATOM 1448 N N . SER A 1 197 ? 5.768 -2.136 -17.960 1.00 94.81 197 SER A N 1
ATOM 1449 C CA . SER A 1 197 ? 4.461 -1.626 -17.521 1.00 94.81 197 SER A CA 1
ATOM 1450 C C . SER A 1 197 ? 3.427 -2.744 -17.389 1.00 94.81 197 SER A C 1
ATOM 1452 O O . SER A 1 197 ? 2.728 -2.822 -16.378 1.00 94.81 197 SER A O 1
ATOM 1454 N N . VAL A 1 198 ? 3.349 -3.644 -18.376 1.00 95.31 198 VAL A N 1
ATOM 1455 C CA . VAL A 1 198 ? 2.451 -4.809 -18.339 1.00 95.31 198 VAL A CA 1
ATOM 1456 C C . VAL A 1 198 ? 2.804 -5.717 -17.167 1.00 95.31 198 VAL A C 1
ATOM 1458 O O . VAL A 1 198 ? 1.907 -6.130 -16.433 1.00 95.31 198 VAL A O 1
ATOM 1461 N N . LEU A 1 199 ? 4.092 -5.981 -16.937 1.00 94.56 199 LEU A N 1
ATOM 1462 C CA . LEU A 1 199 ? 4.540 -6.803 -15.817 1.00 94.56 199 LEU A CA 1
ATOM 1463 C C . LEU A 1 199 ? 4.215 -6.152 -14.462 1.00 94.56 199 LEU A C 1
ATOM 1465 O O . LEU A 1 199 ? 3.781 -6.842 -13.540 1.00 94.56 199 LEU A O 1
ATOM 1469 N N . CYS A 1 200 ? 4.334 -4.826 -14.354 1.00 96.31 200 CYS A N 1
ATOM 1470 C CA . CYS A 1 200 ? 3.957 -4.075 -13.156 1.00 96.31 200 CYS A CA 1
ATOM 1471 C C . CYS A 1 200 ? 2.445 -4.155 -12.875 1.00 96.31 200 CYS A C 1
ATOM 1473 O O . CYS A 1 200 ? 2.034 -4.400 -11.739 1.00 96.31 200 CYS A O 1
ATOM 1475 N N . VAL A 1 201 ? 1.604 -3.988 -13.902 1.00 97.19 201 VAL A N 1
ATOM 1476 C CA . VAL A 1 201 ? 0.141 -4.118 -13.770 1.00 97.19 201 VAL A CA 1
ATOM 1477 C C . VAL A 1 201 ? -0.244 -5.555 -13.423 1.00 97.19 201 VAL A C 1
ATOM 1479 O O . VAL A 1 201 ? -1.060 -5.771 -12.526 1.00 97.19 201 VAL A O 1
ATOM 1482 N N . ALA A 1 202 ? 0.364 -6.541 -14.084 1.00 97.12 202 ALA A N 1
ATOM 1483 C CA . ALA A 1 202 ? 0.141 -7.950 -13.791 1.00 97.12 202 ALA A CA 1
ATOM 1484 C C . ALA A 1 202 ? 0.498 -8.275 -12.336 1.00 97.12 202 ALA A C 1
ATOM 1486 O O . ALA A 1 202 ? -0.292 -8.918 -11.648 1.00 97.12 202 ALA A O 1
ATOM 1487 N N . LEU A 1 203 ? 1.628 -7.769 -11.833 1.00 96.69 203 LEU A N 1
ATOM 1488 C CA . LEU A 1 203 ? 2.016 -7.921 -10.434 1.00 96.69 203 LEU A CA 1
ATOM 1489 C C . LEU A 1 203 ? 0.972 -7.323 -9.479 1.00 96.69 203 LEU A C 1
ATOM 1491 O O . LEU A 1 203 ? 0.592 -7.983 -8.512 1.00 96.69 203 LEU A O 1
ATOM 1495 N N . ALA A 1 204 ? 0.476 -6.112 -9.755 1.00 96.62 204 ALA A N 1
ATOM 1496 C CA . ALA A 1 204 ? -0.561 -5.471 -8.944 1.00 96.62 204 ALA A CA 1
ATOM 1497 C C . ALA A 1 204 ? -1.855 -6.295 -8.898 1.00 96.62 204 ALA A C 1
ATOM 1499 O O . ALA A 1 204 ? -2.415 -6.515 -7.823 1.00 96.62 204 ALA A O 1
ATOM 1500 N N . VAL A 1 205 ? -2.302 -6.791 -10.054 1.00 97.44 205 VAL A N 1
ATOM 1501 C CA . VAL A 1 205 ? -3.501 -7.628 -10.166 1.00 97.44 205 VAL A CA 1
ATOM 1502 C C . VAL A 1 205 ? -3.308 -8.955 -9.437 1.00 97.44 205 VAL A C 1
ATOM 1504 O O . VAL A 1 205 ? -4.173 -9.353 -8.664 1.00 97.44 205 VAL A O 1
ATOM 1507 N N . VAL A 1 206 ? -2.173 -9.629 -9.629 1.00 97.50 206 VAL A N 1
ATOM 1508 C CA . VAL A 1 206 ? -1.869 -10.893 -8.944 1.00 97.50 206 VAL A CA 1
ATOM 1509 C C . VAL A 1 206 ? -1.839 -10.690 -7.431 1.00 97.50 206 VAL A C 1
ATOM 1511 O O . VAL A 1 206 ? -2.477 -11.452 -6.708 1.00 97.50 206 VAL A O 1
ATOM 1514 N N . ALA A 1 207 ? -1.167 -9.647 -6.940 1.00 95.56 207 ALA A N 1
ATOM 1515 C CA . ALA A 1 207 ? -1.122 -9.335 -5.514 1.00 95.56 207 ALA A CA 1
ATOM 1516 C C . ALA A 1 207 ? -2.524 -9.067 -4.935 1.00 95.56 207 ALA A C 1
ATOM 1518 O O . ALA A 1 207 ? -2.869 -9.604 -3.880 1.00 95.56 207 ALA A O 1
ATOM 1519 N N . ASP A 1 208 ? -3.360 -8.295 -5.636 1.00 96.38 208 ASP A N 1
ATOM 1520 C CA . ASP A 1 208 ? -4.733 -8.022 -5.206 1.00 96.38 208 ASP A CA 1
ATOM 1521 C C . ASP A 1 208 ? -5.597 -9.293 -5.185 1.00 96.38 208 ASP A C 1
ATOM 1523 O O . ASP A 1 208 ? -6.293 -9.559 -4.202 1.00 96.38 208 ASP A O 1
ATOM 1527 N N . LEU A 1 209 ? -5.510 -10.122 -6.229 1.00 95.19 209 LEU A N 1
ATOM 1528 C CA . LEU A 1 209 ? -6.242 -11.386 -6.320 1.00 95.19 209 LEU A CA 1
ATOM 1529 C C . LEU A 1 209 ? -5.826 -12.373 -5.226 1.00 95.19 209 LEU A C 1
ATOM 1531 O O . LEU A 1 209 ? -6.693 -13.026 -4.642 1.00 95.19 209 LEU A O 1
ATOM 1535 N N . LEU A 1 210 ? -4.534 -12.455 -4.897 1.00 95.25 210 LEU A N 1
ATOM 1536 C CA . LEU A 1 210 ? -4.041 -13.277 -3.788 1.00 95.25 210 LEU A CA 1
ATOM 1537 C C . LEU A 1 210 ? -4.633 -12.820 -2.448 1.00 95.25 210 LEU A C 1
ATOM 1539 O O . LEU A 1 210 ? -5.071 -13.649 -1.648 1.00 95.25 210 LEU A O 1
ATOM 1543 N N . LEU A 1 211 ? -4.719 -11.509 -2.216 1.00 92.81 211 LEU A N 1
ATOM 1544 C CA . LEU A 1 211 ? -5.343 -10.959 -1.011 1.00 92.81 211 LEU A CA 1
ATOM 1545 C C . LEU A 1 211 ? -6.862 -11.186 -0.979 1.00 92.81 211 LEU A C 1
ATOM 1547 O O . LEU A 1 211 ? -7.418 -11.444 0.089 1.00 92.81 211 LEU A O 1
ATOM 1551 N N . VAL A 1 212 ? -7.548 -11.140 -2.125 1.00 92.50 212 VAL A N 1
ATOM 1552 C CA . VAL A 1 212 ? -8.974 -11.504 -2.226 1.00 92.50 212 VAL A CA 1
ATOM 1553 C C . VAL A 1 212 ? -9.189 -12.985 -1.926 1.00 92.50 212 VAL A C 1
ATOM 1555 O O . VAL A 1 212 ? -10.098 -13.326 -1.166 1.00 92.50 212 VAL A O 1
ATOM 1558 N N . ALA A 1 213 ? -8.354 -13.863 -2.479 1.00 91.06 213 ALA A N 1
ATOM 1559 C CA . ALA A 1 213 ? -8.412 -15.295 -2.209 1.00 91.06 213 ALA A CA 1
ATOM 1560 C C . ALA A 1 213 ? -8.188 -15.579 -0.715 1.00 91.06 213 ALA A C 1
ATOM 1562 O O . ALA A 1 213 ? -8.960 -16.321 -0.102 1.00 91.06 213 ALA A O 1
ATOM 1563 N N . LEU A 1 214 ? -7.211 -14.903 -0.100 1.00 91.44 214 LEU A N 1
ATOM 1564 C CA . LEU A 1 214 ? -6.986 -14.954 1.343 1.00 91.44 214 LEU A CA 1
ATOM 1565 C C . LEU A 1 214 ? -8.213 -14.459 2.120 1.00 91.44 214 LEU A C 1
ATOM 1567 O O . LEU A 1 214 ? -8.634 -15.098 3.082 1.00 91.44 214 LEU A O 1
ATOM 1571 N N . GLN A 1 215 ? -8.846 -13.367 1.683 1.00 90.31 215 GLN A N 1
ATOM 1572 C CA . GLN A 1 215 ? -10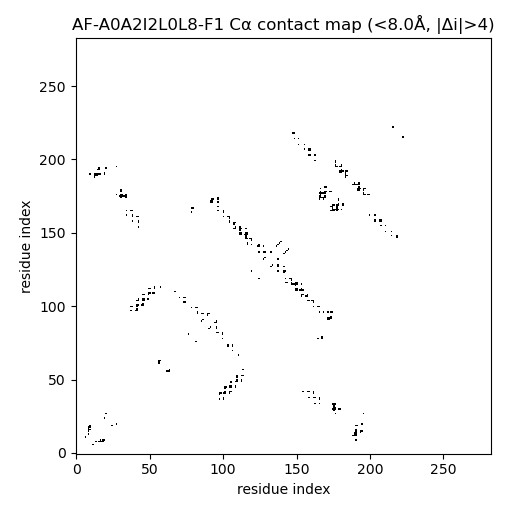.076 -12.874 2.301 1.00 90.31 215 GLN A CA 1
ATOM 1573 C C . GLN A 1 215 ? -11.178 -13.931 2.289 1.00 90.31 215 GLN A C 1
ATOM 1575 O O . GLN A 1 215 ? -11.874 -14.097 3.289 1.00 90.31 215 GLN A O 1
ATOM 1580 N N . TRP A 1 216 ? -11.366 -14.630 1.172 1.00 87.44 216 TRP A N 1
ATOM 1581 C CA . TRP A 1 216 ? -12.403 -15.653 1.048 1.00 87.44 216 TRP A CA 1
ATOM 1582 C C . TRP A 1 216 ? -12.140 -16.842 1.963 1.00 87.44 216 TRP A C 1
ATOM 1584 O O . TRP A 1 216 ? -13.076 -17.323 2.599 1.00 87.44 216 TRP A O 1
ATOM 1594 N N . LEU A 1 217 ? -10.878 -17.256 2.089 1.00 87.75 217 LEU A N 1
ATOM 1595 C CA . LEU A 1 217 ? -10.482 -18.336 2.987 1.00 87.75 217 LEU A CA 1
ATOM 1596 C C . LEU A 1 217 ? -10.721 -17.974 4.458 1.00 87.75 217 LEU A C 1
ATOM 1598 O O . LEU A 1 217 ? -11.186 -18.801 5.237 1.00 87.75 217 LEU A O 1
ATOM 1602 N N . VAL A 1 218 ? -10.434 -16.725 4.832 1.00 87.19 218 VAL A N 1
ATOM 1603 C CA . VAL A 1 218 ? -10.540 -16.268 6.221 1.00 87.19 218 VAL A CA 1
ATOM 1604 C C . VAL A 1 218 ? -11.965 -15.820 6.583 1.00 87.19 218 VAL A C 1
ATOM 1606 O O . VAL A 1 218 ? -12.315 -15.842 7.756 1.00 87.19 218 VAL A O 1
ATOM 1609 N N . THR A 1 219 ? -12.819 -15.454 5.613 1.00 84.19 219 THR A N 1
ATOM 1610 C CA . THR A 1 219 ? -14.196 -14.959 5.856 1.00 84.19 219 THR A CA 1
ATOM 1611 C C . THR A 1 219 ? -15.312 -15.802 5.205 1.00 84.19 219 THR A C 1
ATOM 1613 O O . THR A 1 219 ? -16.192 -15.251 4.534 1.00 84.19 219 THR A O 1
ATOM 1616 N N . PRO A 1 220 ? -15.372 -17.131 5.431 1.00 77.50 220 PRO A N 1
ATOM 1617 C CA . PRO A 1 220 ? -16.348 -18.010 4.775 1.00 77.50 220 PRO A CA 1
ATOM 1618 C C . PRO A 1 220 ? -17.810 -17.669 5.114 1.00 77.50 220 PRO A C 1
ATOM 1620 O O . PRO A 1 220 ? -18.707 -17.847 4.289 1.00 77.50 220 PRO A O 1
ATOM 1623 N N . TRP A 1 221 ? -18.072 -17.105 6.300 1.00 78.00 221 TRP A N 1
ATOM 1624 C CA . TRP A 1 221 ? -19.420 -16.725 6.754 1.00 78.00 221 TRP A CA 1
ATOM 1625 C C . TRP A 1 221 ? -20.076 -15.629 5.907 1.00 78.00 221 TRP A C 1
ATOM 1627 O O . TRP A 1 221 ? -21.298 -15.470 5.942 1.00 78.00 221 TRP A O 1
ATOM 1637 N N . ARG A 1 222 ? -19.294 -14.866 5.132 1.00 69.44 222 ARG A N 1
ATOM 1638 C CA . ARG A 1 222 ? -19.829 -13.828 4.246 1.00 69.44 222 ARG A CA 1
ATOM 1639 C C . ARG A 1 222 ? -20.403 -14.415 2.949 1.00 69.44 222 ARG A C 1
ATOM 1641 O O . ARG A 1 222 ? -21.279 -13.803 2.335 1.00 69.44 222 ARG A O 1
ATOM 1648 N N . HIS A 1 223 ? -19.972 -15.614 2.562 1.00 60.16 223 HIS A N 1
ATOM 1649 C CA . HIS A 1 223 ? -20.302 -16.211 1.264 1.00 60.16 223 HIS A CA 1
ATOM 1650 C C . HIS A 1 223 ? -21.549 -17.107 1.320 1.00 60.16 223 HIS A C 1
ATOM 1652 O O . HIS A 1 223 ? -22.106 -17.447 0.280 1.00 60.16 223 HIS A O 1
ATOM 1658 N N . GLY A 1 224 ? -22.077 -17.383 2.518 1.00 55.12 224 GLY A N 1
ATOM 1659 C CA . GLY A 1 224 ? -23.266 -18.217 2.746 1.00 55.12 224 GLY A CA 1
ATOM 1660 C C . GLY A 1 224 ? -24.637 -17.569 2.486 1.00 55.12 224 GLY A C 1
ATOM 1661 O O . GLY A 1 224 ? -25.652 -18.169 2.820 1.00 55.12 224 GLY A O 1
ATOM 1662 N N . ARG A 1 225 ? -24.726 -16.354 1.919 1.00 53.31 225 ARG A N 1
ATOM 1663 C CA . ARG A 1 225 ? -26.013 -15.635 1.729 1.00 53.31 225 ARG A CA 1
ATOM 1664 C C . ARG A 1 225 ? -26.290 -15.122 0.310 1.00 53.31 225 ARG A C 1
ATOM 1666 O O . ARG A 1 225 ? -27.046 -14.172 0.133 1.00 53.31 225 ARG A O 1
ATOM 1673 N N . ARG A 1 226 ? -25.736 -15.764 -0.724 1.00 52.16 226 ARG A N 1
ATOM 1674 C CA . ARG A 1 226 ? -26.140 -15.505 -2.127 1.00 52.16 226 ARG A CA 1
ATOM 1675 C C . ARG A 1 226 ? -27.283 -16.394 -2.639 1.00 52.16 226 ARG A C 1
ATOM 1677 O O . ARG A 1 226 ? -27.714 -16.218 -3.773 1.00 52.16 226 ARG A O 1
ATOM 1684 N N . GLY A 1 227 ? -27.833 -17.280 -1.808 1.00 53.69 227 GLY A N 1
ATOM 1685 C CA . GLY A 1 227 ? -29.044 -18.047 -2.113 1.00 53.69 227 GLY A CA 1
ATOM 1686 C C . GLY A 1 227 ? -30.205 -17.632 -1.216 1.00 53.69 227 GLY A C 1
ATOM 1687 O O . GLY A 1 227 ? -30.336 -18.161 -0.121 1.00 53.69 227 GLY A O 1
ATOM 1688 N N . GLY A 1 228 ? -31.041 -16.682 -1.651 1.00 54.78 228 GLY A N 1
ATOM 1689 C CA . GLY A 1 228 ? -32.324 -16.427 -0.979 1.00 54.78 228 GLY A CA 1
ATOM 1690 C C . GLY A 1 228 ? -32.739 -14.966 -0.836 1.00 54.78 228 GLY A C 1
ATOM 1691 O O . GLY A 1 228 ? -32.880 -14.486 0.282 1.00 54.78 228 GLY A O 1
ATOM 1692 N N . ARG A 1 229 ? -32.957 -14.271 -1.962 1.00 49.25 229 ARG A N 1
ATOM 1693 C CA . ARG A 1 229 ? -34.060 -13.303 -2.173 1.00 49.25 229 ARG A CA 1
ATOM 1694 C C . ARG A 1 229 ? -33.939 -12.657 -3.558 1.00 49.25 229 ARG A C 1
ATOM 1696 O O . ARG A 1 229 ? -33.603 -11.490 -3.714 1.00 49.25 229 ARG A O 1
ATOM 1703 N N . ARG A 1 230 ? -34.291 -13.430 -4.591 1.00 55.06 230 ARG A N 1
ATOM 1704 C CA . ARG A 1 230 ? -34.982 -12.855 -5.753 1.00 55.06 230 ARG A CA 1
ATOM 1705 C C . ARG A 1 230 ? -36.370 -12.453 -5.251 1.00 55.06 230 ARG A C 1
ATOM 1707 O O . ARG A 1 230 ? -37.248 -13.297 -5.139 1.00 55.06 230 ARG A O 1
ATOM 1714 N N . GLY A 1 231 ? -36.530 -11.201 -4.835 1.00 51.12 231 GLY A N 1
ATOM 1715 C CA . GLY A 1 231 ? -37.778 -10.715 -4.252 1.00 51.12 231 GLY A CA 1
ATOM 1716 C C . GLY A 1 231 ? -37.852 -9.193 -4.226 1.00 51.12 231 GLY A C 1
ATOM 1717 O O . GLY A 1 231 ? -37.524 -8.601 -3.210 1.00 51.12 231 GLY A O 1
ATOM 1718 N N . ARG A 1 232 ? -38.287 -8.626 -5.362 1.00 57.22 232 ARG A N 1
ATOM 1719 C CA . ARG A 1 232 ? -38.982 -7.333 -5.569 1.00 57.22 232 ARG A CA 1
ATOM 1720 C C . ARG A 1 232 ? -38.418 -6.067 -4.882 1.00 57.22 232 ARG A C 1
ATOM 1722 O O . ARG A 1 232 ? -38.639 -5.848 -3.700 1.00 57.22 232 ARG A O 1
ATOM 1729 N N . GLY A 1 233 ? -37.841 -5.173 -5.699 1.00 51.34 233 GLY A N 1
ATOM 1730 C CA . GLY A 1 233 ? -37.588 -3.751 -5.388 1.00 51.34 233 GLY A CA 1
ATOM 1731 C C . GLY A 1 233 ? -36.141 -3.326 -5.672 1.00 51.34 233 GLY A C 1
ATOM 1732 O O . GLY A 1 233 ? -35.266 -3.567 -4.851 1.00 51.34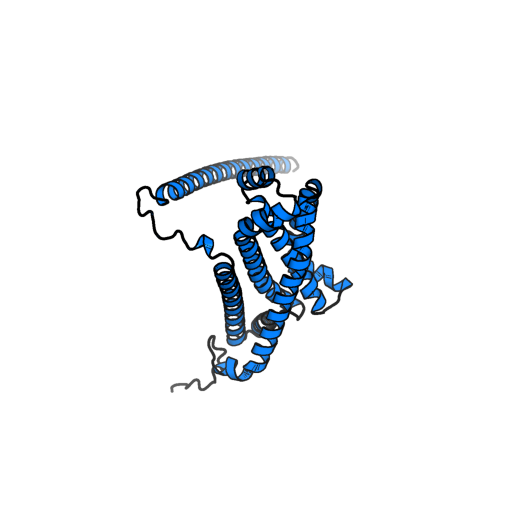 233 GLY A O 1
ATOM 1733 N N . GLY A 1 234 ? -35.868 -2.770 -6.856 1.00 50.44 234 GLY A N 1
ATOM 1734 C CA . GLY A 1 234 ? -34.518 -2.650 -7.428 1.00 50.44 234 GLY A CA 1
ATOM 1735 C C . GLY A 1 234 ? -33.593 -1.556 -6.848 1.00 50.44 234 GLY A C 1
ATOM 1736 O O . GLY A 1 234 ? -34.071 -0.538 -6.353 1.00 50.44 234 GLY A O 1
ATOM 1737 N N . PRO A 1 235 ? -32.258 -1.724 -6.974 1.00 55.81 235 PRO A N 1
ATOM 1738 C CA . PRO A 1 235 ? -31.250 -0.707 -6.633 1.00 55.81 235 PRO A CA 1
ATOM 1739 C C . PRO A 1 235 ? -31.129 0.429 -7.668 1.00 55.81 235 PRO A C 1
ATOM 1741 O O . PRO A 1 235 ? -30.668 1.515 -7.326 1.00 55.81 235 PRO A O 1
ATOM 1744 N N . ALA A 1 236 ? -31.613 0.220 -8.899 1.00 57.53 236 ALA A N 1
ATOM 1745 C CA . ALA A 1 236 ? -31.533 1.204 -9.982 1.00 57.53 236 ALA A CA 1
ATOM 1746 C C . ALA A 1 236 ? -32.236 2.534 -9.648 1.00 57.53 236 ALA A C 1
ATOM 1748 O O . ALA A 1 236 ? -31.772 3.592 -10.056 1.00 57.53 236 ALA A O 1
ATOM 1749 N N . THR A 1 237 ? -33.310 2.510 -8.853 1.00 60.16 237 THR A N 1
ATOM 1750 C CA . THR A 1 237 ? -34.105 3.713 -8.562 1.00 60.16 237 THR A CA 1
ATOM 1751 C C . THR A 1 237 ? -33.433 4.656 -7.559 1.00 60.16 237 THR A C 1
ATOM 1753 O O . THR A 1 237 ? -33.652 5.861 -7.623 1.00 60.16 237 THR A O 1
ATOM 1756 N N . ARG A 1 238 ? -32.602 4.141 -6.639 1.00 58.97 238 ARG A N 1
ATOM 1757 C CA . ARG A 1 238 ? -31.873 4.978 -5.662 1.00 58.97 238 ARG A CA 1
ATOM 1758 C C . ARG A 1 238 ? -30.598 5.571 -6.247 1.00 58.97 238 ARG A C 1
ATOM 1760 O O . ARG A 1 238 ? -30.285 6.719 -5.960 1.00 58.97 238 ARG A O 1
ATOM 1767 N N . GLU A 1 239 ? -29.902 4.810 -7.085 1.00 59.44 239 GLU A N 1
ATOM 1768 C CA . GLU A 1 239 ? -28.708 5.291 -7.780 1.00 59.44 239 GLU A CA 1
ATOM 1769 C C . GLU A 1 239 ? -29.081 6.371 -8.805 1.00 59.44 239 GLU A C 1
ATOM 1771 O O . GLU A 1 239 ? -28.505 7.452 -8.777 1.00 59.44 239 GLU A O 1
ATOM 1776 N N . GLN A 1 240 ? -30.152 6.164 -9.584 1.00 60.62 240 GLN A N 1
ATOM 1777 C CA . GLN A 1 240 ? -30.676 7.173 -10.514 1.00 60.62 240 GLN A CA 1
ATOM 1778 C C . GLN A 1 240 ? -31.194 8.442 -9.816 1.00 60.62 240 GLN A C 1
ATOM 1780 O O . GLN A 1 240 ? -31.081 9.529 -10.382 1.00 60.62 240 GLN A O 1
ATOM 1785 N N . ALA A 1 241 ? -31.743 8.333 -8.601 1.00 61.25 241 ALA A N 1
ATOM 1786 C CA . ALA A 1 241 ? -32.154 9.499 -7.817 1.00 61.25 241 ALA A CA 1
ATOM 1787 C C . ALA A 1 241 ? -30.941 10.322 -7.348 1.00 61.25 241 ALA A C 1
ATOM 1789 O O . ALA A 1 241 ? -30.927 11.536 -7.534 1.00 61.25 241 ALA A O 1
ATOM 1790 N N . ALA A 1 242 ? -29.890 9.662 -6.848 1.00 64.25 242 ALA A N 1
ATOM 1791 C CA . ALA A 1 242 ? -28.662 10.329 -6.415 1.00 64.25 242 ALA A CA 1
ATOM 1792 C C . ALA A 1 242 ? -27.896 10.980 -7.583 1.00 64.25 242 ALA A C 1
ATOM 1794 O O . ALA A 1 242 ? -27.379 12.086 -7.438 1.00 64.25 242 ALA A O 1
ATOM 1795 N N . THR A 1 243 ? -27.856 10.341 -8.763 1.00 69.31 243 THR A N 1
ATOM 1796 C CA . THR A 1 243 ? -27.208 10.932 -9.949 1.00 69.31 243 THR A CA 1
ATOM 1797 C C . THR A 1 243 ? -27.965 12.159 -10.464 1.00 69.31 243 THR A C 1
ATOM 1799 O O . THR A 1 243 ? -27.334 13.122 -10.895 1.00 69.31 243 THR A O 1
ATOM 1802 N N . ARG A 1 244 ? -29.306 12.163 -10.396 1.00 68.50 244 ARG A N 1
ATOM 1803 C CA . ARG A 1 244 ? -30.128 13.330 -10.773 1.00 68.50 244 ARG A CA 1
ATOM 1804 C C . ARG A 1 244 ? -29.946 14.500 -9.811 1.00 68.50 244 ARG A C 1
ATOM 1806 O O . ARG A 1 244 ? -29.850 15.635 -10.261 1.00 68.50 244 ARG A O 1
ATOM 1813 N N . GLU A 1 245 ? -29.848 14.221 -8.515 1.00 71.19 245 GLU A N 1
ATOM 1814 C CA . GLU A 1 245 ? -29.609 15.246 -7.498 1.00 71.19 245 GLU A CA 1
ATOM 1815 C C . GLU A 1 245 ? -28.224 15.892 -7.668 1.00 71.19 245 GLU A C 1
ATOM 1817 O O . GLU A 1 245 ? -28.120 17.116 -7.687 1.00 71.19 245 GLU A O 1
ATOM 1822 N N . GLN A 1 246 ? -27.182 15.089 -7.926 1.00 69.00 246 GLN A N 1
ATOM 1823 C CA . GLN A 1 246 ? -25.824 15.578 -8.205 1.00 69.00 246 GLN A CA 1
ATOM 1824 C C . GLN A 1 246 ? -25.704 16.352 -9.528 1.00 69.00 246 GLN A C 1
ATOM 1826 O O . GLN A 1 246 ? -24.908 17.289 -9.621 1.00 69.00 246 GLN A O 1
ATOM 1831 N N . ALA A 1 247 ? -26.468 15.973 -10.558 1.00 67.31 247 ALA A N 1
ATOM 1832 C CA . ALA A 1 247 ? -26.520 16.717 -11.815 1.00 67.31 247 ALA A CA 1
ATOM 1833 C C . ALA A 1 247 ? -27.146 18.108 -11.613 1.00 67.31 247 ALA A C 1
ATOM 1835 O O . ALA A 1 247 ? -26.575 19.098 -12.066 1.00 67.31 247 ALA A O 1
ATOM 1836 N N . ALA A 1 248 ? -28.237 18.195 -10.843 1.00 68.56 248 ALA A N 1
ATOM 1837 C CA . ALA A 1 248 ? -28.891 19.463 -10.529 1.00 68.56 248 ALA A CA 1
ATOM 1838 C C . ALA A 1 248 ? -27.983 20.412 -9.723 1.00 68.56 248 ALA A C 1
ATOM 1840 O O . ALA A 1 248 ? -27.929 21.606 -10.015 1.00 68.56 248 ALA A O 1
ATOM 1841 N N . THR A 1 249 ? -27.206 19.896 -8.758 1.00 73.00 249 THR A N 1
ATOM 1842 C CA . THR A 1 249 ? -26.262 20.734 -7.990 1.00 73.00 249 THR A CA 1
ATOM 1843 C C . THR A 1 249 ? -25.119 21.265 -8.859 1.00 73.00 249 THR A C 1
ATOM 1845 O O . THR A 1 249 ? -24.655 22.385 -8.658 1.00 73.00 249 THR A O 1
ATOM 1848 N N . ARG A 1 250 ? -24.656 20.479 -9.844 1.00 71.19 250 ARG A N 1
ATOM 1849 C CA . ARG A 1 250 ? -23.607 20.903 -10.788 1.00 71.19 250 ARG A CA 1
ATOM 1850 C C . ARG A 1 250 ? -24.091 21.975 -11.757 1.00 71.19 250 ARG A C 1
ATOM 1852 O O . ARG A 1 250 ? -23.335 22.901 -12.029 1.00 71.19 250 ARG A O 1
ATOM 1859 N N . GLU A 1 251 ? -25.323 21.870 -12.250 1.00 72.12 251 GLU A N 1
ATOM 1860 C CA . GLU A 1 251 ? -25.922 22.913 -13.089 1.00 72.12 251 GLU A CA 1
ATOM 1861 C C . GLU A 1 251 ? -26.100 24.221 -12.309 1.00 72.12 251 GLU A C 1
ATOM 1863 O O . GLU A 1 251 ? -25.719 25.280 -12.805 1.00 72.12 251 GLU A O 1
ATOM 1868 N N . GLN A 1 252 ? -26.572 24.161 -11.059 1.00 70.00 252 GLN A N 1
ATOM 1869 C CA . GLN A 1 252 ? -26.669 25.344 -10.195 1.00 70.00 252 GLN A CA 1
ATOM 1870 C C . GLN A 1 252 ? -25.302 26.005 -9.969 1.00 70.00 252 GLN A C 1
ATOM 1872 O O . GLN A 1 252 ? -25.160 27.200 -10.217 1.00 70.00 252 GLN A O 1
ATOM 1877 N N . ALA A 1 253 ? -24.273 25.227 -9.618 1.00 63.53 253 ALA A N 1
ATOM 1878 C CA . ALA A 1 253 ? -22.919 25.748 -9.419 1.00 63.53 253 ALA A CA 1
ATOM 1879 C C . ALA A 1 253 ? -22.301 26.331 -10.708 1.00 63.53 253 ALA A C 1
ATOM 1881 O O . ALA A 1 253 ? -21.596 27.339 -10.660 1.00 63.53 253 ALA A O 1
ATOM 1882 N N . ALA A 1 254 ? -22.576 25.733 -11.874 1.00 67.94 254 ALA A N 1
ATOM 1883 C CA . ALA A 1 254 ? -22.130 26.265 -13.163 1.00 67.94 254 ALA A CA 1
ATOM 1884 C C . ALA A 1 254 ? -22.818 27.597 -13.503 1.00 67.94 254 ALA A C 1
ATOM 1886 O O . ALA A 1 254 ? -22.180 28.500 -14.046 1.00 67.94 254 ALA A O 1
ATOM 1887 N N . THR A 1 255 ? -24.097 27.736 -13.144 1.00 73.38 255 THR A N 1
ATOM 1888 C CA . THR A 1 255 ? -24.863 28.972 -13.347 1.00 73.38 255 THR A CA 1
ATOM 1889 C C . THR A 1 255 ? -24.360 30.081 -12.421 1.00 73.38 255 THR A C 1
ATOM 1891 O O . THR A 1 255 ? -24.140 31.203 -12.871 1.00 73.38 255 THR A O 1
ATOM 1894 N N . GLU A 1 256 ? -24.087 29.765 -11.151 1.00 70.38 256 GLU A N 1
ATOM 1895 C CA . GLU A 1 256 ? -23.484 30.701 -10.191 1.00 70.38 256 GLU A CA 1
ATOM 1896 C C . GLU A 1 256 ? -22.090 31.167 -10.635 1.00 70.38 256 GLU A C 1
ATOM 1898 O O . GLU A 1 256 ? -21.790 32.361 -10.586 1.00 70.38 256 GLU A O 1
ATOM 1903 N N . TRP A 1 257 ? -21.252 30.252 -11.135 1.00 65.88 257 TRP A N 1
ATOM 1904 C CA . TRP A 1 257 ? -19.940 30.600 -11.686 1.00 65.88 257 TRP A CA 1
ATOM 1905 C C . TRP A 1 257 ? -20.051 31.505 -12.919 1.00 65.88 257 TRP A C 1
ATOM 1907 O O . TRP A 1 257 ? -19.348 32.513 -12.998 1.00 65.88 257 TRP A O 1
ATOM 1917 N N . ALA A 1 258 ? -20.966 31.206 -13.848 1.00 71.12 258 ALA A N 1
ATOM 1918 C CA . ALA A 1 258 ? -21.194 32.043 -15.024 1.00 71.12 258 ALA A CA 1
ATOM 1919 C C . ALA A 1 258 ? -21.610 33.472 -14.626 1.00 71.12 258 ALA A C 1
ATOM 1921 O O . ALA A 1 258 ? -21.024 34.443 -15.109 1.00 71.12 258 ALA A O 1
ATOM 1922 N N . VAL A 1 259 ? -22.536 33.619 -13.671 1.00 73.06 259 VAL A N 1
ATOM 1923 C CA . VAL A 1 259 ? -22.959 34.932 -13.150 1.00 73.06 259 VAL A CA 1
ATOM 1924 C C . VAL A 1 259 ? -21.792 35.676 -12.485 1.00 73.06 259 VAL A C 1
ATOM 1926 O O . VAL A 1 259 ? -21.586 36.860 -12.760 1.00 73.06 259 VAL A O 1
ATOM 1929 N N . ALA A 1 260 ? -20.975 34.992 -11.678 1.00 66.31 260 ALA A N 1
ATOM 1930 C CA . ALA A 1 260 ? -19.805 35.596 -11.038 1.00 66.31 260 ALA A CA 1
ATOM 1931 C C . ALA A 1 260 ? -18.743 36.058 -12.056 1.00 66.31 260 ALA A C 1
ATOM 1933 O O . ALA A 1 260 ? -18.152 37.128 -11.893 1.00 66.31 260 ALA A O 1
ATOM 1934 N N . THR A 1 261 ? -18.522 35.294 -13.132 1.00 70.25 261 THR A N 1
ATOM 1935 C CA . THR A 1 261 ? -17.579 35.681 -14.197 1.00 70.25 261 THR A CA 1
ATOM 1936 C C . THR A 1 261 ? -18.057 36.884 -15.010 1.00 70.25 261 THR A C 1
ATOM 1938 O O . THR A 1 261 ? -17.244 37.757 -15.316 1.00 70.25 261 THR A O 1
ATOM 1941 N N . HIS A 1 262 ? -19.361 36.994 -15.293 1.00 69.69 262 HIS A N 1
ATOM 1942 C CA . HIS A 1 262 ? -19.930 38.178 -15.943 1.00 69.69 262 HIS A CA 1
ATOM 1943 C C . HIS A 1 262 ? -19.799 39.431 -15.062 1.00 69.69 262 HIS A C 1
ATOM 1945 O O . HIS A 1 262 ? -19.354 40.470 -15.550 1.00 69.69 262 HIS A O 1
ATOM 1951 N N . ALA A 1 263 ? -20.070 39.322 -13.756 1.00 67.00 263 ALA A N 1
ATOM 1952 C CA . ALA A 1 263 ? -19.904 40.434 -12.816 1.00 67.00 263 ALA A CA 1
ATOM 1953 C C . ALA A 1 263 ? -18.438 40.904 -12.701 1.00 67.00 263 ALA A C 1
ATOM 1955 O O . ALA A 1 263 ? -18.161 42.105 -12.656 1.00 67.00 263 ALA A O 1
ATOM 1956 N N . ALA A 1 264 ? -17.478 39.972 -12.703 1.00 64.75 264 ALA A N 1
ATOM 1957 C CA . ALA A 1 264 ? -16.052 40.302 -12.685 1.00 64.75 264 ALA A CA 1
ATOM 1958 C C . ALA A 1 264 ? -15.587 40.981 -13.990 1.00 64.75 264 ALA A C 1
ATOM 1960 O O . ALA A 1 264 ? -14.764 41.903 -13.957 1.00 64.75 264 ALA A O 1
ATOM 1961 N N . ALA A 1 265 ? -16.130 40.566 -15.140 1.00 67.62 265 ALA A N 1
ATOM 1962 C CA . ALA A 1 265 ? -15.836 41.189 -16.427 1.00 67.62 265 ALA A CA 1
ATOM 1963 C C . ALA A 1 265 ? -16.305 42.655 -16.465 1.00 67.62 265 ALA A C 1
ATOM 1965 O O . ALA A 1 265 ? -15.521 43.525 -16.851 1.00 67.62 265 ALA A O 1
ATOM 1966 N N . GLU A 1 266 ? -17.515 42.953 -15.981 1.00 67.00 266 GLU A N 1
ATOM 1967 C CA . GLU A 1 266 ? -18.049 44.323 -15.911 1.00 67.00 266 GLU A CA 1
ATOM 1968 C C . GLU A 1 266 ? -17.209 45.244 -15.011 1.00 67.00 266 GLU A C 1
ATOM 1970 O O . GLU A 1 266 ? -16.885 46.369 -15.402 1.00 67.00 266 GLU A O 1
ATOM 1975 N N . GLN A 1 267 ? -16.765 44.754 -13.848 1.00 65.50 267 GLN A N 1
ATOM 1976 C CA . GLN A 1 267 ? -15.889 45.519 -12.949 1.00 65.50 267 GLN A CA 1
ATOM 1977 C C . GLN A 1 267 ? -14.537 45.845 -13.598 1.00 65.50 267 GLN A C 1
ATOM 1979 O O . GLN A 1 267 ? -14.027 46.959 -13.453 1.00 65.50 267 GLN A O 1
ATOM 1984 N N . SER A 1 268 ? -13.972 44.904 -14.360 1.00 63.09 268 SER A N 1
ATOM 1985 C CA . SER A 1 268 ? -12.699 45.108 -15.060 1.00 63.09 268 SER A CA 1
ATOM 1986 C C . SER A 1 268 ? -12.800 46.124 -16.206 1.00 63.09 268 SER A C 1
ATOM 1988 O O . SER A 1 268 ? -11.854 46.882 -16.437 1.00 63.09 268 SER A O 1
ATOM 1990 N N . VAL A 1 269 ? -13.945 46.184 -16.897 1.00 68.19 269 VAL A N 1
ATOM 1991 C CA . VAL A 1 269 ? -14.218 47.187 -17.937 1.00 68.19 269 VAL A CA 1
ATOM 1992 C C . VAL A 1 269 ? -14.368 48.564 -17.297 1.00 68.19 269 VAL A C 1
ATOM 1994 O O . VAL A 1 269 ? -13.678 49.493 -17.712 1.00 68.19 269 VAL A O 1
ATOM 1997 N N . SER A 1 270 ? -15.165 48.679 -16.229 1.00 64.50 270 SER A N 1
ATOM 1998 C CA . SER A 1 270 ? -15.348 49.942 -15.506 1.00 64.50 270 SER A CA 1
ATOM 1999 C C . SER A 1 270 ? -14.028 50.492 -14.951 1.00 64.50 270 SER A C 1
ATOM 2001 O O . SER A 1 270 ? -13.784 51.695 -15.031 1.00 64.50 270 SER A O 1
ATOM 2003 N N . ALA A 1 271 ? -13.142 49.631 -14.438 1.00 62.56 271 ALA A N 1
ATOM 2004 C CA . ALA A 1 271 ? -11.825 50.040 -13.948 1.00 62.56 271 ALA A CA 1
ATOM 2005 C C . ALA A 1 271 ? -10.920 50.591 -15.067 1.00 62.56 271 ALA A C 1
ATOM 2007 O O . ALA A 1 271 ? -10.243 51.601 -14.870 1.00 62.56 271 ALA A O 1
ATOM 2008 N N . ARG A 1 272 ? -10.944 49.986 -16.265 1.00 66.00 272 ARG A N 1
ATOM 2009 C CA . ARG A 1 272 ? -10.183 50.483 -17.428 1.00 66.00 272 ARG A CA 1
ATOM 2010 C C . ARG A 1 272 ? -10.729 51.806 -17.959 1.00 66.00 272 ARG A C 1
ATOM 2012 O O . ARG A 1 272 ? -9.941 52.665 -18.339 1.00 66.00 272 ARG A O 1
ATOM 2019 N N . THR A 1 273 ? -12.049 52.001 -17.961 1.00 67.50 273 THR A N 1
ATOM 2020 C CA . THR A 1 273 ? -12.658 53.273 -18.388 1.00 67.50 273 THR A CA 1
ATOM 2021 C C . THR A 1 273 ? -12.304 54.420 -17.438 1.00 67.50 273 THR A C 1
ATOM 2023 O O . THR A 1 273 ? -12.078 55.541 -17.890 1.00 67.50 273 THR A O 1
ATOM 2026 N N . VAL A 1 274 ? -12.204 54.149 -16.132 1.00 65.50 274 VAL A N 1
ATOM 2027 C CA . VAL A 1 274 ? -11.764 55.142 -15.138 1.00 65.50 274 VAL A CA 1
ATOM 2028 C C . VAL A 1 274 ? -10.275 55.473 -15.307 1.00 65.50 274 VAL A C 1
ATOM 2030 O O . VAL A 1 274 ? -9.932 56.653 -15.325 1.00 65.50 274 VAL A O 1
ATOM 2033 N N . ALA A 1 275 ? -9.414 54.471 -15.522 1.00 62.03 275 ALA A N 1
ATOM 2034 C CA . ALA A 1 275 ? -7.979 54.676 -15.752 1.00 62.03 275 ALA A CA 1
ATOM 2035 C C . ALA A 1 275 ? -7.685 55.489 -17.033 1.00 62.03 275 ALA A C 1
ATOM 2037 O O . ALA A 1 275 ? -6.903 56.440 -17.002 1.00 62.03 275 ALA A O 1
ATOM 2038 N N . ALA A 1 276 ? -8.391 55.205 -18.133 1.00 62.16 276 ALA A N 1
ATOM 2039 C CA . ALA A 1 276 ? -8.251 55.963 -19.380 1.00 62.16 276 ALA A CA 1
ATOM 2040 C C . ALA A 1 276 ? -8.699 57.433 -19.240 1.00 62.16 276 ALA A C 1
ATOM 2042 O O . ALA A 1 276 ? -8.171 58.319 -19.910 1.00 62.16 276 ALA A O 1
ATOM 2043 N N . LYS A 1 277 ? -9.657 57.719 -18.346 1.00 60.16 277 LYS A N 1
ATOM 2044 C CA . LYS A 1 277 ? -10.125 59.088 -18.079 1.00 60.16 277 LYS A CA 1
ATOM 2045 C C . LYS A 1 277 ? -9.125 59.899 -17.246 1.00 60.16 277 LYS A C 1
ATOM 2047 O O . LYS A 1 277 ? -9.058 61.117 -17.402 1.00 60.16 277 LYS A O 1
ATOM 2052 N N . THR A 1 278 ? -8.336 59.245 -16.392 1.00 59.66 278 THR A N 1
ATOM 2053 C CA . THR A 1 278 ? -7.295 59.908 -15.591 1.00 59.66 278 THR A CA 1
ATOM 2054 C C . THR A 1 278 ? -6.046 60.267 -16.398 1.00 59.66 278 THR A C 1
ATOM 2056 O O . THR A 1 278 ? -5.467 61.318 -16.150 1.00 59.66 278 THR A O 1
ATOM 2059 N N . GLU A 1 279 ? -5.673 59.475 -17.408 1.00 58.16 279 GLU A N 1
ATOM 2060 C CA . GLU A 1 279 ? -4.488 59.742 -18.247 1.00 58.16 279 GLU A CA 1
ATOM 2061 C C . GLU A 1 279 ? -4.706 60.877 -19.268 1.00 58.16 279 GLU A C 1
ATOM 2063 O O . GLU A 1 279 ? -3.761 61.570 -19.635 1.00 58.16 279 GLU A O 1
ATOM 2068 N N . GLY A 1 280 ? -5.953 61.136 -19.679 1.00 56.97 280 GLY A N 1
ATOM 2069 C CA . GLY A 1 280 ? -6.296 62.239 -20.591 1.00 56.97 280 GLY A CA 1
ATOM 2070 C C . GLY A 1 280 ? -6.383 63.632 -19.949 1.00 56.97 280 GLY A C 1
ATOM 2071 O O . GLY A 1 280 ? -6.642 64.597 -20.657 1.00 56.97 280 GLY A O 1
ATOM 2072 N N . THR A 1 281 ? -6.210 63.753 -18.626 1.00 56.47 281 THR A N 1
ATOM 2073 C CA . THR A 1 281 ? -6.305 65.039 -17.895 1.00 56.47 281 THR A CA 1
ATOM 2074 C C . THR A 1 281 ? -4.925 65.634 -17.555 1.00 56.47 281 THR A C 1
ATOM 2076 O O . THR A 1 281 ? -4.837 66.748 -17.050 1.00 56.47 281 THR A O 1
ATOM 2079 N N . THR A 1 282 ? -3.833 64.920 -17.847 1.00 58.16 282 THR A N 1
ATOM 2080 C CA . THR A 1 282 ? -2.444 65.344 -17.567 1.00 58.16 282 THR A CA 1
ATOM 2081 C C . THR A 1 282 ? -1.615 65.631 -18.827 1.00 58.16 282 THR A C 1
ATOM 2083 O O . THR A 1 282 ? -0.392 65.505 -18.785 1.00 58.16 282 THR A O 1
ATOM 2086 N N . ALA A 1 283 ? -2.258 66.012 -19.934 1.00 46.31 283 ALA A N 1
ATOM 2087 C CA . ALA A 1 283 ? -1.603 66.490 -21.156 1.00 46.31 283 ALA A CA 1
ATOM 2088 C C . ALA A 1 283 ? -2.064 67.910 -21.504 1.00 46.31 283 ALA A C 1
ATOM 2090 O O . ALA A 1 283 ? -3.277 68.180 -21.346 1.00 46.31 283 ALA A O 1
#

pLDDT: mean 83.89, std 14.21, range [38.41, 97.94]

Foldseek 3Di:
DDPPPPDACQVVLPLAHPVCCVVCVVLLVQLVVLLCVLLVLLLVLLLVVLVVVLVVCVVVVVCCCVLLVVLVVLVVDPLLNQLVVCCVPPNLDLVSLSVSLNSNLNSLLNVQLNVLLVPQDPVQLVVCVVVVDDPVRSCPPRRCLSSVVSNLVSSLVSSLVSLVSLLSSLVSVRSRLSVQLVVCVVVVRNNSNNVSVVVSVVVSVVVNVVSVVVSCVSNVVVVPPPPDDPDDDDPVVVVVVVVVVVVVVVVVVVVVVVVVVVVVVVVVVVVVVVVVVVVVVPD

Solvent-accessible surface area (backbone atoms only — not comparable to full-atom values): 15195 Å² total; per-residue (Å²): 138,81,80,74,82,86,59,57,49,74,78,65,51,30,64,74,40,71,66,56,55,69,76,42,39,70,59,54,54,50,21,46,52,44,35,49,51,50,36,52,52,16,48,51,54,13,47,66,53,22,54,58,51,38,55,47,27,66,74,40,61,78,47,40,64,55,55,51,48,53,43,48,56,58,66,69,47,52,69,71,59,54,49,62,67,40,33,90,80,58,41,89,40,63,64,38,42,39,52,51,45,21,54,55,28,23,45,44,32,33,54,28,42,44,52,17,54,67,67,41,57,65,69,62,53,52,53,42,45,76,71,68,45,50,74,69,54,36,41,66,72,47,42,45,68,66,12,42,67,41,36,51,51,19,52,43,52,27,49,46,52,38,51,62,49,35,35,62,25,21,87,65,75,48,9,26,38,21,33,46,30,50,50,15,60,76,70,67,35,40,31,46,29,46,52,30,48,51,52,51,52,50,48,41,52,51,54,44,50,53,52,50,52,50,46,52,72,77,43,56,83,74,68,76,71,83,80,85,74,97,70,86,85,74,70,66,65,59,54,55,49,52,53,52,53,55,50,53,53,50,52,52,52,50,50,54,49,52,53,53,52,53,55,51,51,53,53,54,51,54,52,51,56,52,53,59,58,61,64,68,71,78,115

Organism: NCBI:txid1836972

Radius of gyration: 27.81 Å; Cα contacts (8 Å, |Δi|>4): 240; chains: 1; bounding box: 60×85×86 Å

InterPro domains:
  IPR000515 ABC transporter type 1, transmembrane domain MetI-like [PF00528] (44-220)
  IPR000515 ABC transporter type 1, transmembrane domain MetI-like [PS50928] (32-211)
  IPR000515 ABC transporter type 1, transmembrane domain MetI-like [cd06261] (32-206)
  IPR035906 MetI-like superfamily [G3DSA:1.10.3720.10] (25-219)
  IPR035906 MetI-like superfamily [SSF161098] (26-209)
  IPR051204 ABC transporter permease/solute-binding domain-containing protein [PTHR30177] (20-223)

Secondary structure (DSSP, 8-state):
--------TTTTT-S--HHHHHHTHHHHHHHHHHHHHHHHHHHHHHHHHHHHHHHHHHHSTTHHHHHHHHHHHHHHS-HHHHHHHHHHHH-SSHHHHHHHHHHHHHHHHHHHHHHHHHTS-HHHHHHHHHTT--HHHHIIIIIHHHHHHHHHHHHHHHHHHHHHHHHHGGGGT--THHHHHHHHHHHT-HHHHHHHHHHHHHHHHHHHHHHHHHHHHH-GGGGGGSSS---S--SHHHHHHHHHHHHHHHHHHHHHHHHHHHHHHHHHHHHHHHHHHHHTT--

Nearest PDB structures (foldseek):
  7ahd-assembly1_B  TM=8.856E-01  e=5.330E-06  Lactococcus lactis subsp. lactis
  7ahh-assembly1_B  TM=9.398E-01  e=2.800E-05  Lactococcus lactis subsp. lactis
  7ahc-assembly1_B  TM=8.737E-01  e=1.788E-05  Lactococcus lactis subsp. lactis
  7ahd-assembly1_A  TM=8.723E-01  e=2.046E-05  Lactococcus lactis subsp. lactis
  7ahh-assembly1_A  TM=9.376E-01  e=1.841E-04  Lactococcus lactis subsp. lactis

Mean predicted aligned error: 12.91 Å